Protein AF-M5BM13-F1 (afdb_monomer)

InterPro domains:
  IPR004648 Tetrapeptide transporter, OPT1/isp4 [PTHR22601] (7-209)
  IPR004813 Oligopeptide transporter, OPT superfamily [PF03169] (43-207)
  IPR004813 Oligopeptide transporter, OPT superfamily [TIGR00728] (42-207)

Organism: Thanatephorus cucumeris (strain AG1-IB / isolate 7/3/14) (NCBI:txid1108050)

Foldseek 3Di:
DPDPDPPVLAQPDVLLNLQAPSDDDPPDDQDAPLLVVLLPDDDPDLDDLVNQLLVLVVVLQVCLVPADQDFDQDPNDTDGNRPDGDDLNNSVSSSVSSNVPSVPQPLVVVVVCCCPPVVDDDDPVVSVVSSVVSVVVVVVVVVVCCVVAPPDSPHDDVVVSVVSSVSCCCVVCPPDDDPPDDRPSNVSVVVVVVVVCVCVCCVPVVVVVVVVVVVVVCVVCVVVVVVVVVVVCVVDVDDDDPVVVVVVVCVVVVVDDDD

Radius of gyration: 28.74 Å; Cα contacts (8 Å, |Δi|>4): 141; chains: 1; bounding box: 54×43×104 Å

Secondary structure (DSSP, 8-state):
---SSTTSSS-SSHHHHHHS-S---TTS----THHHHHHS---SS---HHHHHHHHHHHHHHHHHHS---EEEETTEEEES--SSPPHHHHHHHHHHHHHHHT--THHHHHHHHHHHH-----HHHHHHHHHHHHHHHHHHHHHHHHHHTSSTT---HHHHHHHHHHHHHHHHTT---TTS--HHHHHHHHHHHHHHHHHHHHHHHHHHHHHHHHHHHHHHHHHHHHHHHHHHHH-----THHHHHHHHHHHTT-----

Structure (mmCIF, N/CA/C/O backbone):
data_AF-M5BM13-F1
#
_entry.id   AF-M5BM13-F1
#
loop_
_atom_site.group_PDB
_atom_site.id
_atom_site.type_symbol
_atom_site.label_atom_id
_atom_site.label_alt_id
_atom_site.label_comp_id
_atom_site.label_asym_id
_atom_site.label_entity_id
_atom_site.label_seq_id
_atom_site.pdbx_PDB_ins_code
_atom_site.Cartn_x
_atom_site.Cartn_y
_atom_site.Cartn_z
_atom_site.occupancy
_atom_site.B_iso_or_equiv
_atom_site.auth_seq_id
_atom_site.auth_comp_id
_atom_site.auth_asym_id
_atom_site.auth_atom_id
_atom_site.pdbx_PDB_model_num
ATOM 1 N N . MET A 1 1 ? 18.192 10.264 -42.775 1.00 38.75 1 MET A N 1
ATOM 2 C CA . MET A 1 1 ? 18.575 10.801 -41.457 1.00 38.75 1 MET A CA 1
ATOM 3 C C . MET A 1 1 ? 17.278 10.889 -40.686 1.00 38.75 1 MET A C 1
ATOM 5 O O . MET A 1 1 ? 16.553 11.854 -40.843 1.00 38.75 1 MET A O 1
ATOM 9 N N . GLU A 1 2 ? 16.922 9.794 -40.030 1.00 39.22 2 GLU A N 1
ATOM 10 C CA . GLU A 1 2 ? 15.657 9.618 -39.316 1.00 39.22 2 GLU A CA 1
ATOM 11 C C . GLU A 1 2 ? 16.058 9.426 -37.858 1.00 39.22 2 GLU A C 1
ATOM 13 O O . GLU A 1 2 ? 16.542 8.365 -37.480 1.00 39.22 2 GLU A O 1
ATOM 18 N N . TYR A 1 3 ? 16.089 10.537 -37.124 1.00 47.78 3 TYR A N 1
ATOM 19 C CA . TYR A 1 3 ? 16.689 10.644 -35.790 1.00 47.78 3 TYR A CA 1
ATOM 20 C C . TYR A 1 3 ? 15.937 11.675 -34.929 1.00 47.78 3 TYR A C 1
ATOM 22 O O . TYR A 1 3 ? 16.559 12.352 -34.125 1.00 47.78 3 TYR A O 1
ATOM 30 N N . ASP A 1 4 ? 14.619 11.823 -35.113 1.00 45.69 4 ASP A N 1
ATOM 31 C CA . ASP A 1 4 ? 13.849 12.901 -34.459 1.00 45.69 4 ASP A CA 1
ATOM 32 C C . ASP A 1 4 ? 12.494 12.477 -33.851 1.00 45.69 4 ASP A C 1
ATOM 34 O O . ASP A 1 4 ? 11.706 13.343 -33.496 1.00 45.69 4 ASP A O 1
ATOM 38 N N . ILE A 1 5 ? 12.196 11.178 -33.679 1.00 50.25 5 ILE A N 1
ATOM 39 C CA . ILE A 1 5 ? 10.877 10.741 -33.148 1.00 50.25 5 ILE A CA 1
ATOM 40 C C . ILE A 1 5 ? 10.950 10.137 -31.727 1.00 50.25 5 ILE A C 1
ATOM 42 O O . ILE A 1 5 ? 9.955 10.141 -31.015 1.00 50.25 5 ILE A O 1
ATOM 46 N N . ASP A 1 6 ? 12.121 9.715 -31.233 1.00 50.31 6 ASP A N 1
ATOM 47 C CA . ASP A 1 6 ? 12.221 9.054 -29.912 1.00 50.31 6 ASP A CA 1
ATOM 48 C C . ASP A 1 6 ? 12.395 10.014 -28.711 1.00 50.31 6 ASP A C 1
ATOM 50 O O . ASP A 1 6 ? 12.420 9.564 -27.566 1.00 50.31 6 ASP A O 1
ATOM 54 N N . PHE A 1 7 ? 12.527 11.329 -28.931 1.00 50.59 7 PHE A N 1
ATOM 55 C CA . PHE A 1 7 ? 12.742 12.305 -27.845 1.00 50.59 7 PHE A CA 1
ATOM 56 C C . PHE A 1 7 ? 11.464 12.985 -27.331 1.00 50.59 7 PHE A C 1
ATOM 58 O O . PHE A 1 7 ? 11.508 13.582 -26.257 1.00 50.59 7 PHE A O 1
ATOM 65 N N . GLU A 1 8 ? 10.342 12.923 -28.059 1.00 53.06 8 GLU A N 1
ATOM 66 C CA . GLU A 1 8 ? 9.086 13.562 -27.623 1.00 53.06 8 GLU A CA 1
ATOM 67 C C . GLU A 1 8 ? 8.337 12.749 -26.554 1.00 53.06 8 GLU A C 1
ATOM 69 O O . GLU A 1 8 ? 7.661 13.335 -25.709 1.00 53.06 8 GLU A O 1
ATOM 74 N N . ASP A 1 9 ? 8.519 11.425 -26.533 1.00 60.47 9 ASP A N 1
ATOM 75 C CA . ASP A 1 9 ? 7.916 10.521 -25.540 1.00 60.47 9 ASP A CA 1
ATOM 76 C C . ASP A 1 9 ? 8.790 10.325 -24.283 1.00 60.47 9 ASP A C 1
ATOM 78 O O . ASP A 1 9 ? 8.416 9.609 -23.350 1.00 60.47 9 ASP A O 1
ATOM 82 N N . ASP A 1 10 ? 9.967 10.955 -24.240 1.00 67.81 10 ASP A N 1
ATOM 83 C CA . ASP A 1 10 ? 10.931 10.820 -23.153 1.00 67.81 10 ASP A CA 1
ATOM 84 C C . ASP A 1 10 ? 10.680 11.885 -22.067 1.00 67.81 10 ASP A C 1
ATOM 86 O O . ASP A 1 10 ? 10.410 13.056 -22.346 1.00 67.81 10 ASP A O 1
ATOM 90 N N . SER A 1 11 ? 10.763 11.501 -20.791 1.00 70.94 11 SER A N 1
ATOM 91 C CA . SER A 1 11 ? 10.513 12.451 -19.697 1.00 70.94 11 SER A CA 1
ATOM 92 C C . SER A 1 11 ? 11.555 13.585 -19.699 1.00 70.94 11 SER A C 1
ATOM 94 O O . SER A 1 11 ? 12.751 13.305 -19.785 1.00 70.94 11 SER A O 1
ATOM 96 N N . PRO A 1 12 ? 11.167 14.860 -19.485 1.00 77.06 12 PRO A N 1
ATOM 97 C CA . PRO A 1 12 ? 12.105 15.989 -19.471 1.00 77.06 12 PRO A CA 1
ATOM 98 C C . PRO A 1 12 ? 13.150 15.908 -18.344 1.00 77.06 12 PRO A C 1
ATOM 100 O O . PRO A 1 12 ? 14.185 16.570 -18.409 1.00 77.06 12 PRO A O 1
ATOM 103 N N . TYR A 1 13 ? 12.896 15.096 -17.311 1.00 79.38 13 TYR A N 1
ATOM 104 C CA . TYR A 1 13 ? 13.803 14.893 -16.180 1.00 79.38 13 TYR A CA 1
ATOM 105 C C . TYR A 1 13 ? 14.664 13.632 -16.344 1.00 79.38 13 TYR A C 1
ATOM 107 O O . TYR A 1 13 ? 14.105 12.533 -16.449 1.00 79.38 13 TYR A O 1
ATOM 115 N N . PRO A 1 14 ? 16.007 13.742 -16.288 1.00 79.81 14 PRO A N 1
ATOM 116 C CA . PRO A 1 14 ? 16.910 12.606 -16.467 1.00 79.81 14 PRO A CA 1
ATOM 117 C C . PRO A 1 14 ? 16.765 11.541 -15.372 1.00 79.81 14 PRO A C 1
ATOM 119 O O . PRO A 1 14 ? 16.939 10.355 -15.649 1.00 79.81 14 PRO A O 1
ATOM 122 N N . GLU A 1 15 ? 16.393 11.922 -14.149 1.00 79.62 15 GLU A N 1
ATOM 123 C CA . GLU A 1 15 ? 16.163 10.984 -13.046 1.00 79.62 15 GLU A CA 1
ATOM 124 C C . GLU A 1 15 ? 14.965 10.067 -13.323 1.00 79.62 15 GLU A C 1
ATOM 126 O O . GLU A 1 15 ? 14.977 8.895 -12.952 1.00 79.62 15 GLU A O 1
ATOM 131 N N . VAL A 1 16 ? 13.941 10.585 -14.008 1.00 78.88 16 VAL A N 1
ATOM 132 C CA . VAL A 1 16 ? 12.751 9.816 -14.394 1.00 78.88 16 VAL A CA 1
ATOM 133 C C . VAL A 1 16 ? 13.085 8.844 -15.522 1.00 78.88 16 VAL A C 1
ATOM 135 O O . VAL A 1 16 ? 12.721 7.674 -15.429 1.00 78.88 16 VAL A O 1
ATOM 138 N N . ARG A 1 17 ? 13.866 9.293 -16.512 1.00 79.25 17 ARG A N 1
ATOM 139 C CA . ARG A 1 17 ? 14.344 8.462 -17.633 1.00 79.25 17 ARG A CA 1
ATOM 140 C C . ARG A 1 17 ? 15.211 7.291 -17.173 1.00 79.25 17 ARG A C 1
ATOM 142 O O . ARG A 1 17 ? 15.147 6.201 -17.727 1.00 79.25 17 ARG A O 1
ATOM 149 N N . ALA A 1 18 ? 16.032 7.509 -16.146 1.00 75.00 18 ALA A N 1
ATOM 150 C CA . ALA A 1 18 ? 16.880 6.463 -15.579 1.00 75.00 18 ALA A CA 1
ATOM 151 C C . ALA A 1 18 ? 16.100 5.463 -14.707 1.00 75.00 18 ALA A C 1
ATOM 153 O O . ALA A 1 18 ? 16.523 4.319 -14.544 1.00 75.00 18 ALA A O 1
ATOM 154 N N . ALA A 1 19 ? 14.985 5.895 -14.113 1.00 74.50 19 ALA A N 1
ATOM 155 C CA . ALA A 1 19 ? 14.224 5.104 -13.153 1.00 74.50 19 ALA A CA 1
ATOM 156 C C . ALA A 1 19 ? 13.090 4.287 -13.782 1.00 74.50 19 ALA A C 1
ATOM 158 O O . ALA A 1 19 ? 12.700 3.274 -13.198 1.00 74.50 19 ALA A O 1
ATOM 159 N N . VAL A 1 20 ? 12.525 4.725 -14.914 1.00 73.25 20 VAL A N 1
ATOM 160 C CA . VAL A 1 20 ? 11.314 4.152 -15.522 1.00 73.25 20 VAL A CA 1
ATOM 161 C C . VAL A 1 20 ? 11.512 3.947 -17.022 1.00 73.25 20 VAL A C 1
ATOM 163 O O . VAL A 1 20 ? 12.053 4.811 -17.697 1.00 73.25 20 VAL A O 1
ATOM 166 N N . ALA A 1 21 ? 11.081 2.794 -17.544 1.00 71.06 21 ALA A N 1
ATOM 167 C CA . ALA A 1 21 ? 11.081 2.542 -18.982 1.00 71.06 21 ALA A CA 1
ATOM 168 C C . ALA A 1 21 ? 9.980 3.364 -19.677 1.00 71.06 21 ALA A C 1
ATOM 170 O O . ALA A 1 21 ? 8.864 3.444 -19.167 1.00 71.06 21 ALA A O 1
ATOM 171 N N . ASN A 1 22 ? 10.275 3.918 -20.855 1.00 67.06 22 ASN A N 1
ATOM 172 C CA . ASN A 1 22 ? 9.318 4.733 -21.621 1.00 67.06 22 ASN A CA 1
ATOM 173 C C . ASN A 1 22 ? 8.189 3.920 -22.270 1.00 67.06 22 ASN A C 1
ATOM 175 O O . ASN A 1 22 ? 7.187 4.483 -22.696 1.00 67.06 22 ASN A O 1
ATOM 179 N N . THR A 1 23 ? 8.335 2.598 -22.356 1.00 69.75 23 THR A N 1
ATOM 180 C CA . THR A 1 23 ? 7.361 1.710 -22.995 1.00 69.75 23 THR A CA 1
ATOM 181 C C . THR A 1 23 ? 6.556 0.936 -21.952 1.00 69.75 23 THR A C 1
ATOM 183 O O . THR A 1 23 ? 7.117 0.268 -21.084 1.00 69.75 23 THR A O 1
ATOM 186 N N . ASP A 1 24 ? 5.224 1.011 -22.050 1.00 74.81 24 ASP A N 1
ATOM 187 C CA . ASP A 1 24 ? 4.287 0.209 -21.253 1.00 74.81 24 ASP A CA 1
ATOM 188 C C . ASP A 1 24 ? 3.474 -0.730 -22.158 1.00 74.81 24 ASP A C 1
ATOM 190 O O . ASP A 1 24 ? 2.982 -0.321 -23.207 1.00 74.81 24 ASP A O 1
ATOM 194 N N . ASP A 1 25 ? 3.304 -1.989 -21.741 1.00 75.81 25 ASP A N 1
ATOM 195 C CA . ASP A 1 25 ? 2.440 -2.961 -22.426 1.00 75.81 25 ASP A CA 1
ATOM 196 C C . ASP A 1 25 ? 1.028 -2.938 -21.805 1.00 75.81 25 ASP A C 1
ATOM 198 O O . ASP A 1 25 ? 0.850 -3.337 -20.649 1.00 75.81 25 ASP A O 1
ATOM 202 N N . PRO A 1 26 ? -0.019 -2.499 -22.524 1.00 74.38 26 PRO A N 1
ATOM 203 C CA . PRO A 1 26 ? -1.372 -2.403 -21.977 1.00 74.38 26 PRO A CA 1
ATOM 204 C C . PRO A 1 26 ? -2.061 -3.763 -21.777 1.00 74.38 26 PRO A C 1
ATOM 206 O O . PRO A 1 26 ? -3.109 -3.814 -21.135 1.00 74.38 26 PRO A O 1
ATOM 209 N N . THR A 1 27 ? -1.510 -4.860 -22.306 1.00 74.81 27 THR A N 1
ATOM 210 C CA . THR A 1 27 ? -2.156 -6.184 -22.294 1.00 74.81 27 THR A CA 1
ATOM 211 C C . THR A 1 27 ? -1.874 -7.004 -21.034 1.00 74.81 27 THR A C 1
ATOM 213 O O . THR A 1 27 ? -2.576 -7.981 -20.762 1.00 74.81 27 THR A O 1
ATOM 216 N N . MET A 1 28 ? -0.881 -6.610 -20.229 1.00 75.44 28 MET A N 1
ATOM 217 C CA . MET A 1 28 ? -0.522 -7.354 -19.021 1.00 75.44 28 MET A CA 1
ATOM 218 C C . MET A 1 28 ? -1.601 -7.249 -17.920 1.00 75.44 28 MET A C 1
ATOM 220 O O . MET A 1 28 ? -2.057 -6.146 -17.600 1.00 75.44 28 MET A O 1
ATOM 224 N N . PRO A 1 29 ? -1.991 -8.377 -17.290 1.00 71.62 29 PRO A N 1
ATOM 225 C CA . PRO A 1 29 ? -3.044 -8.407 -16.280 1.00 71.62 29 PRO A CA 1
ATOM 226 C C . PRO A 1 29 ? -2.636 -7.656 -15.009 1.00 71.62 29 PRO A C 1
ATOM 228 O O . PRO A 1 29 ? -1.498 -7.753 -14.546 1.00 71.62 29 PRO A O 1
ATOM 231 N N . THR A 1 30 ? -3.589 -6.917 -14.439 1.00 61.81 30 THR A N 1
ATOM 232 C CA . THR A 1 30 ? -3.376 -6.045 -13.273 1.00 61.81 30 THR A CA 1
ATOM 233 C C . THR A 1 30 ? -4.248 -6.385 -12.072 1.00 61.81 30 THR A C 1
ATOM 235 O O . THR A 1 30 ? -3.876 -6.027 -10.963 1.00 61.81 30 THR A O 1
ATOM 238 N N . ASN A 1 31 ? -5.379 -7.075 -12.260 1.00 62.28 31 ASN A N 1
ATOM 239 C CA . ASN A 1 31 ? -6.351 -7.356 -11.201 1.00 62.28 31 ASN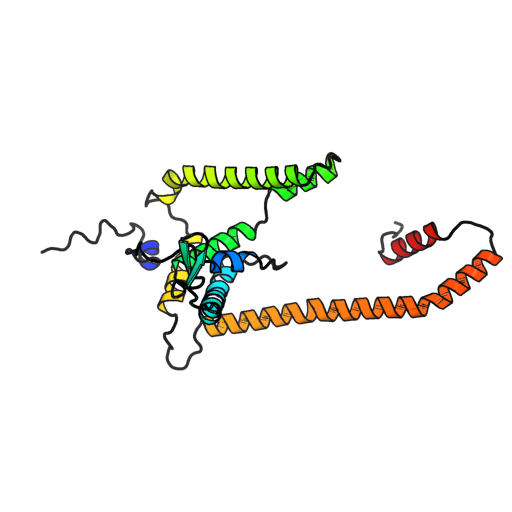 A CA 1
ATOM 240 C C . ASN A 1 31 ? -6.567 -8.866 -11.017 1.00 62.28 31 ASN A C 1
ATOM 242 O O . ASN A 1 31 ? -7.576 -9.427 -11.443 1.00 62.28 31 ASN A O 1
ATOM 246 N N . THR A 1 32 ? -5.587 -9.532 -10.411 1.00 64.00 32 THR A N 1
ATOM 247 C CA . THR A 1 32 ? -5.650 -10.961 -10.077 1.00 64.00 32 THR A CA 1
ATOM 248 C C . THR A 1 32 ? -6.041 -11.157 -8.610 1.00 64.00 32 THR A C 1
ATOM 250 O O . THR A 1 32 ? -5.695 -10.352 -7.747 1.00 64.00 32 THR A O 1
ATOM 253 N N . PHE A 1 33 ? -6.677 -12.289 -8.294 1.00 60.47 33 PHE A N 1
ATOM 254 C CA . PHE A 1 33 ? -7.031 -12.734 -6.932 1.00 60.47 33 PHE A CA 1
ATOM 255 C C . PHE A 1 33 ? -5.886 -12.632 -5.896 1.00 60.47 33 PHE A C 1
ATOM 257 O O . PHE A 1 33 ? -6.109 -12.534 -4.690 1.00 60.47 33 PHE A O 1
ATOM 264 N N . ARG A 1 34 ? -4.636 -12.602 -6.363 1.00 61.78 34 ARG A N 1
ATOM 265 C CA . ARG A 1 34 ? -3.440 -12.407 -5.537 1.00 61.78 34 ARG A CA 1
ATOM 266 C C . ARG A 1 34 ? -3.419 -11.078 -4.782 1.00 61.78 34 ARG A C 1
ATOM 268 O O . ARG A 1 34 ? -2.843 -11.013 -3.699 1.00 61.78 34 ARG A O 1
ATOM 275 N N . ILE A 1 35 ? -4.065 -10.047 -5.325 1.00 57.84 35 ILE A N 1
ATOM 276 C CA . ILE A 1 35 ? -4.191 -8.734 -4.682 1.00 57.84 35 ILE A CA 1
ATOM 277 C C . ILE A 1 35 ? -5.126 -8.807 -3.474 1.00 57.84 35 ILE A C 1
ATOM 279 O O . ILE A 1 35 ? -4.787 -8.266 -2.427 1.00 57.84 35 ILE A O 1
ATOM 283 N N . SER A 1 36 ? -6.242 -9.540 -3.566 1.00 58.88 36 SER A N 1
ATOM 284 C CA . SER A 1 36 ? -7.159 -9.712 -2.431 1.00 58.88 36 SER A CA 1
ATOM 285 C C . SER A 1 36 ? -6.521 -10.485 -1.276 1.00 58.88 36 SER A C 1
ATOM 287 O O . SER A 1 36 ? -6.619 -10.049 -0.136 1.00 58.88 36 SER A O 1
ATOM 289 N N . SER A 1 37 ? -5.783 -11.568 -1.554 1.00 56.69 37 SER A N 1
ATOM 290 C CA . SER A 1 37 ? -5.139 -12.366 -0.497 1.00 56.69 37 SER A CA 1
ATOM 291 C C . SER A 1 37 ? -4.002 -11.639 0.231 1.00 56.69 37 SER A C 1
ATOM 293 O O . SER A 1 37 ? -3.670 -11.995 1.357 1.00 56.69 37 SER A O 1
ATOM 295 N N . ALA A 1 38 ? -3.379 -10.638 -0.401 1.00 55.44 38 ALA A N 1
ATOM 296 C CA . ALA A 1 38 ? -2.316 -9.852 0.224 1.00 55.44 38 ALA A CA 1
ATOM 297 C C . ALA A 1 38 ? -2.855 -8.840 1.254 1.00 55.44 38 ALA A C 1
ATOM 299 O O . ALA A 1 38 ? -2.117 -8.442 2.152 1.00 55.44 38 ALA A O 1
ATOM 300 N N . CYS A 1 39 ? -4.129 -8.444 1.148 1.00 53.03 39 CYS A N 1
ATOM 301 C CA . CYS A 1 39 ? -4.758 -7.474 2.047 1.00 53.03 39 CYS A CA 1
ATOM 302 C C . CYS A 1 39 ? -5.236 -8.071 3.384 1.00 53.03 39 CYS A C 1
ATOM 304 O O . CYS A 1 39 ? -5.431 -7.314 4.330 1.00 53.03 39 CYS A O 1
ATOM 306 N N . ASP A 1 40 ? -5.396 -9.396 3.490 1.00 49.00 40 ASP A N 1
ATOM 307 C CA . ASP A 1 40 ? -5.955 -10.048 4.690 1.00 49.00 40 ASP A CA 1
ATOM 308 C C . ASP A 1 40 ? -4.931 -10.292 5.814 1.00 49.00 40 ASP A C 1
ATOM 310 O O . ASP A 1 40 ? -5.292 -10.673 6.932 1.00 49.00 40 ASP A O 1
ATOM 314 N N . ALA A 1 41 ? -3.640 -10.061 5.563 1.00 50.31 41 ALA A N 1
ATOM 315 C CA . ALA A 1 41 ? -2.640 -10.089 6.618 1.00 50.31 41 ALA A CA 1
ATOM 316 C C . ALA A 1 41 ? -2.696 -8.757 7.377 1.00 50.31 41 ALA A C 1
ATOM 318 O O . ALA A 1 41 ? -2.251 -7.736 6.865 1.00 50.31 41 ALA A O 1
ATOM 319 N N . ASN A 1 42 ? -3.230 -8.773 8.599 1.00 48.25 42 ASN A N 1
ATOM 320 C CA . ASN A 1 42 ? -3.184 -7.660 9.551 1.00 48.25 42 ASN A CA 1
ATOM 321 C C . ASN A 1 42 ? -1.951 -7.826 10.469 1.00 48.25 42 ASN A C 1
ATOM 323 O O . ASN A 1 42 ? -2.085 -8.356 11.577 1.00 48.25 42 ASN A O 1
ATOM 327 N N . PRO A 1 43 ? -0.722 -7.449 10.061 1.00 49.31 43 PRO A N 1
ATOM 328 C CA . PRO A 1 43 ? 0.377 -7.384 11.006 1.00 49.31 43 PRO A CA 1
ATOM 329 C C . PRO A 1 43 ? 0.143 -6.189 11.935 1.00 49.31 43 PRO A C 1
ATOM 331 O O . PRO A 1 43 ? -0.076 -5.068 11.489 1.00 49.31 43 PRO A O 1
ATOM 334 N N . SER A 1 44 ? 0.272 -6.396 13.245 1.00 44.69 44 SER A N 1
ATOM 335 C CA . SER A 1 44 ? 0.287 -5.319 14.250 1.00 44.69 44 SER A CA 1
ATOM 336 C C . SER A 1 44 ? 1.490 -4.368 14.113 1.00 44.69 44 SER A C 1
ATOM 338 O O . SER A 1 44 ? 1.681 -3.478 14.938 1.00 44.69 44 SER A O 1
ATOM 340 N N . VAL A 1 45 ? 2.335 -4.586 13.104 1.00 56.16 45 VAL A N 1
ATOM 341 C CA . VAL A 1 45 ? 3.533 -3.814 12.800 1.00 56.16 45 VAL A CA 1
ATOM 342 C C . VAL A 1 45 ? 3.233 -2.944 11.589 1.00 56.16 45 VAL A C 1
ATOM 344 O O . VAL A 1 45 ? 2.839 -3.443 10.539 1.00 56.16 45 VAL A O 1
ATOM 347 N N . GLN A 1 46 ? 3.451 -1.640 11.733 1.00 56.47 46 GLN A N 1
ATOM 348 C CA . GLN A 1 46 ? 3.391 -0.683 10.633 1.00 56.47 46 GLN A CA 1
ATOM 349 C C . GLN A 1 46 ? 4.509 -1.003 9.631 1.00 56.47 46 GLN A C 1
ATOM 351 O O . GLN A 1 46 ? 5.677 -0.689 9.860 1.00 56.47 46 GLN A O 1
ATOM 356 N N . ILE A 1 47 ? 4.161 -1.678 8.535 1.00 63.19 47 ILE A N 1
ATOM 357 C CA . ILE A 1 47 ? 5.099 -1.990 7.456 1.00 63.19 47 ILE A CA 1
ATOM 358 C C . ILE A 1 47 ? 5.155 -0.782 6.518 1.00 63.19 47 ILE A C 1
ATOM 360 O O . ILE A 1 47 ? 4.140 -0.357 5.969 1.00 63.19 47 ILE A O 1
ATOM 364 N N . THR A 1 48 ? 6.345 -0.215 6.321 1.00 69.88 48 THR A N 1
ATOM 365 C CA . THR A 1 48 ? 6.540 0.863 5.342 1.00 69.88 48 THR A CA 1
ATOM 366 C C . THR A 1 48 ? 6.361 0.332 3.917 1.00 69.88 48 THR A C 1
ATOM 368 O O . THR A 1 48 ? 6.641 -0.835 3.639 1.00 69.88 48 THR A O 1
ATOM 371 N N . ALA A 1 49 ? 5.936 1.193 2.984 1.00 71.06 49 ALA A N 1
ATOM 372 C CA . ALA A 1 49 ? 5.681 0.802 1.590 1.00 71.06 49 ALA A CA 1
ATOM 373 C C . ALA A 1 49 ? 6.875 0.080 0.931 1.00 71.06 49 ALA A C 1
ATOM 375 O O . ALA A 1 49 ? 6.677 -0.874 0.187 1.00 71.06 49 ALA A O 1
ATOM 376 N N . LEU A 1 50 ? 8.109 0.472 1.272 1.00 76.25 50 LEU A N 1
ATOM 377 C CA . LEU A 1 50 ? 9.335 -0.164 0.775 1.00 76.25 50 LEU A CA 1
ATOM 378 C C . LEU A 1 50 ? 9.509 -1.602 1.278 1.00 76.25 50 LEU A C 1
ATOM 380 O O . LEU A 1 50 ? 9.912 -2.482 0.521 1.00 76.25 50 LEU A O 1
ATOM 384 N N . VAL A 1 51 ? 9.198 -1.866 2.548 1.00 75.12 51 VAL A N 1
ATOM 385 C CA . VAL A 1 51 ? 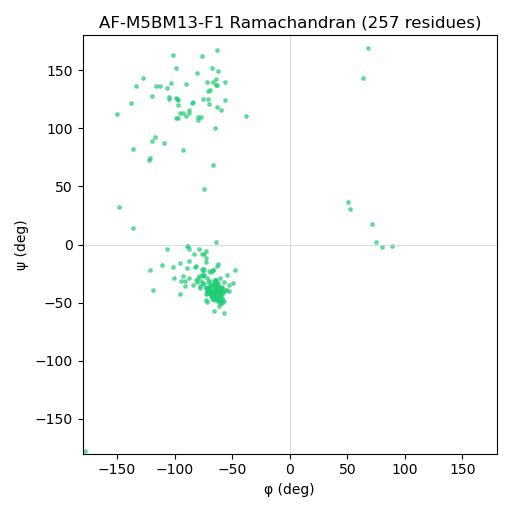9.269 -3.227 3.096 1.00 75.12 51 VAL A CA 1
ATOM 386 C C . VAL A 1 51 ? 8.158 -4.084 2.490 1.00 75.12 51 VAL A C 1
ATOM 388 O O . VAL A 1 51 ? 8.421 -5.216 2.091 1.00 75.12 51 VAL A O 1
ATOM 391 N N . ALA A 1 52 ? 6.951 -3.531 2.330 1.00 77.19 52 ALA A N 1
ATOM 392 C CA . ALA A 1 52 ? 5.855 -4.212 1.642 1.00 77.19 52 ALA A CA 1
ATOM 393 C C . ALA A 1 52 ? 6.228 -4.558 0.189 1.00 77.19 52 ALA A C 1
ATOM 395 O O . ALA A 1 52 ? 6.020 -5.690 -0.237 1.00 77.19 52 ALA A O 1
ATOM 396 N N . GLN A 1 53 ? 6.868 -3.634 -0.534 1.00 82.88 53 GLN A N 1
ATOM 397 C CA . GLN A 1 53 ? 7.391 -3.851 -1.884 1.00 82.88 53 GLN A CA 1
ATOM 398 C C . GLN A 1 53 ? 8.442 -4.969 -1.936 1.00 82.88 53 GLN A C 1
ATOM 400 O O . GLN A 1 53 ? 8.425 -5.818 -2.821 1.00 82.88 53 GLN A O 1
ATOM 405 N N . LEU A 1 54 ? 9.371 -5.020 -0.987 1.00 78.50 54 LEU A N 1
ATOM 406 C CA . LEU A 1 54 ? 10.397 -6.063 -0.999 1.00 78.50 54 LEU A CA 1
ATOM 407 C C . LEU A 1 54 ? 9.836 -7.451 -0.647 1.00 78.50 54 LEU A C 1
ATOM 409 O O . LEU A 1 54 ? 10.317 -8.451 -1.177 1.00 78.50 54 LEU A O 1
ATOM 413 N N . VAL A 1 55 ? 8.812 -7.527 0.210 1.00 76.38 55 VAL A N 1
ATOM 414 C CA . VAL A 1 55 ? 8.150 -8.788 0.600 1.00 76.38 55 VAL A CA 1
ATOM 415 C C . VAL A 1 55 ? 7.137 -9.259 -0.449 1.00 76.38 55 VAL A C 1
ATOM 417 O O . VAL A 1 55 ? 6.967 -10.465 -0.649 1.00 76.38 55 VAL A O 1
ATOM 420 N N . ALA A 1 56 ? 6.482 -8.339 -1.159 1.00 78.69 56 ALA A N 1
ATOM 421 C CA . ALA A 1 56 ? 5.450 -8.668 -2.137 1.00 78.69 56 ALA A CA 1
ATOM 422 C C . ALA A 1 56 ? 5.994 -9.462 -3.336 1.00 78.69 56 ALA A C 1
ATOM 424 O O . ALA A 1 56 ? 5.282 -10.318 -3.857 1.00 78.69 56 ALA A O 1
ATOM 425 N N . LEU A 1 57 ? 7.254 -9.265 -3.741 1.00 76.00 57 LEU A N 1
ATOM 426 C CA . LEU A 1 57 ? 7.868 -10.042 -4.824 1.00 76.00 57 LEU A CA 1
ATOM 427 C C . LEU A 1 57 ? 8.042 -11.543 -4.494 1.00 76.00 57 LEU A C 1
ATOM 429 O O . LEU A 1 57 ? 7.511 -12.370 -5.242 1.00 76.00 57 LEU A O 1
ATOM 433 N N . PRO A 1 58 ? 8.744 -11.949 -3.412 1.00 74.38 58 PRO A N 1
ATOM 434 C CA . PRO A 1 58 ? 8.869 -13.361 -3.056 1.00 74.38 58 PRO A CA 1
ATOM 435 C C . PRO A 1 58 ? 7.515 -13.980 -2.688 1.00 74.38 58 PRO A C 1
ATOM 437 O O . PRO A 1 58 ? 7.248 -15.114 -3.087 1.00 74.38 58 PRO A O 1
ATOM 440 N N . ALA A 1 59 ? 6.633 -13.241 -2.004 1.00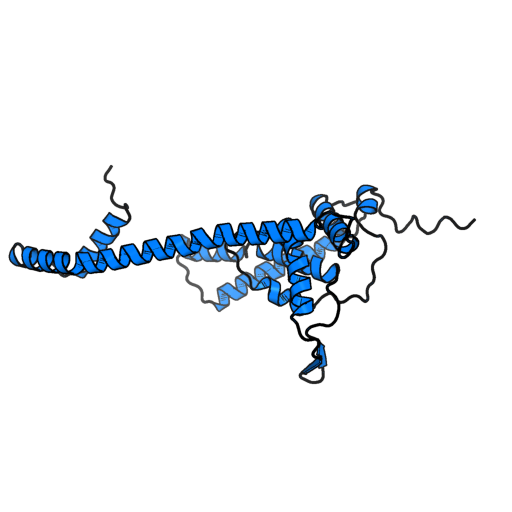 74.06 59 ALA A N 1
ATOM 441 C CA . ALA A 1 59 ? 5.289 -13.710 -1.675 1.00 74.06 59 ALA A CA 1
ATOM 442 C C . ALA A 1 59 ? 4.419 -13.910 -2.930 1.00 74.06 59 ALA A C 1
ATOM 444 O O . ALA A 1 59 ? 3.805 -14.962 -3.088 1.00 74.06 59 ALA A O 1
ATOM 445 N N . GLY A 1 60 ? 4.415 -12.957 -3.866 1.00 73.00 60 GLY A N 1
ATOM 446 C CA . GLY A 1 60 ? 3.660 -13.028 -5.120 1.00 73.00 60 GLY A CA 1
ATOM 447 C C . GLY A 1 60 ? 4.128 -14.156 -6.043 1.00 73.00 60 GLY A C 1
ATOM 448 O O . GLY A 1 60 ? 3.309 -14.781 -6.720 1.00 73.00 60 GLY A O 1
ATOM 449 N N . LYS A 1 61 ? 5.428 -14.475 -6.019 1.00 74.94 61 LYS A N 1
ATOM 450 C CA . LYS A 1 61 ? 6.032 -15.609 -6.738 1.00 74.94 61 LYS A CA 1
ATOM 451 C C . LYS A 1 61 ? 5.802 -16.952 -6.046 1.00 74.94 61 LYS A C 1
ATOM 453 O O . LYS A 1 61 ? 5.603 -17.955 -6.727 1.00 74.94 61 LYS A O 1
ATOM 458 N N . LEU A 1 62 ? 5.794 -16.996 -4.714 1.00 72.44 62 LEU A N 1
ATOM 459 C CA . LEU A 1 62 ? 5.327 -18.171 -3.972 1.00 72.44 62 LEU A CA 1
ATOM 460 C C . LEU A 1 62 ? 3.868 -18.459 -4.313 1.00 72.44 62 LEU A C 1
ATOM 462 O O . LEU A 1 62 ? 3.536 -19.582 -4.671 1.00 72.44 62 LEU A O 1
ATOM 466 N N . LEU A 1 63 ? 3.037 -17.421 -4.303 1.00 69.81 63 LEU A N 1
ATOM 467 C CA . LEU A 1 63 ? 1.626 -17.500 -4.645 1.00 69.81 63 LEU A CA 1
ATOM 468 C C . LEU A 1 63 ? 1.407 -17.901 -6.117 1.00 69.81 63 LEU A C 1
ATOM 470 O O . LEU A 1 63 ? 0.479 -18.643 -6.418 1.00 69.81 63 LEU A O 1
ATOM 474 N N . GLU A 1 64 ? 2.302 -17.505 -7.031 1.00 73.31 64 GLU A N 1
ATOM 475 C CA . GLU A 1 64 ? 2.336 -18.005 -8.418 1.00 73.31 64 GLU A CA 1
ATOM 476 C C . GLU A 1 64 ? 2.522 -19.519 -8.502 1.00 73.31 64 GLU A C 1
ATOM 478 O O . GLU A 1 64 ? 1.900 -20.170 -9.341 1.00 73.31 64 GLU A O 1
ATOM 483 N N . LYS A 1 65 ? 3.398 -20.062 -7.654 1.00 71.56 65 LYS A N 1
ATOM 484 C CA . LYS A 1 65 ? 3.754 -21.483 -7.640 1.00 71.56 65 LYS A CA 1
ATOM 485 C C . LYS A 1 65 ? 2.736 -22.333 -6.885 1.00 71.56 65 LYS A C 1
ATOM 487 O O . LYS A 1 65 ? 2.573 -23.500 -7.224 1.00 71.56 65 LYS A O 1
ATOM 492 N N . THR A 1 66 ? 2.077 -21.776 -5.871 1.00 72.25 66 THR A N 1
ATOM 493 C CA . THR A 1 66 ? 1.097 -22.500 -5.051 1.00 72.25 66 THR A CA 1
ATOM 494 C C . THR A 1 66 ? -0.317 -22.452 -5.625 1.00 72.25 66 THR A C 1
ATOM 496 O O . THR A 1 66 ? -1.072 -23.400 -5.415 1.00 72.25 66 THR A O 1
ATOM 499 N N . LEU A 1 67 ? -0.695 -21.397 -6.362 1.00 69.06 67 LEU A N 1
ATOM 500 C CA . LEU A 1 67 ? -2.031 -21.300 -6.955 1.00 69.06 67 LEU A CA 1
ATOM 501 C C . LEU A 1 67 ? -2.182 -22.211 -8.184 1.00 69.06 67 LEU A C 1
ATOM 503 O O . LEU A 1 67 ? -1.438 -22.051 -9.162 1.00 69.06 67 LEU A O 1
ATOM 507 N N . PRO A 1 68 ? -3.194 -23.100 -8.204 1.00 65.19 68 PRO A N 1
ATOM 508 C CA . PRO A 1 68 ? -3.480 -23.918 -9.372 1.00 65.19 68 PRO A CA 1
ATOM 509 C C . PRO A 1 68 ? -3.910 -23.039 -10.553 1.00 65.19 68 PRO A C 1
ATOM 511 O O . PRO A 1 68 ? -4.729 -22.130 -10.409 1.00 65.19 68 PRO A O 1
ATOM 514 N N . ARG A 1 69 ? -3.402 -23.350 -11.753 1.00 64.06 69 ARG A N 1
ATOM 515 C CA . ARG A 1 69 ? -3.852 -22.771 -13.037 1.00 64.06 69 ARG A CA 1
ATOM 516 C C . ARG A 1 69 ? -5.200 -23.359 -13.468 1.00 64.06 69 ARG A C 1
ATOM 518 O O . ARG A 1 69 ? -5.356 -23.845 -14.583 1.00 64.06 69 ARG A O 1
ATOM 525 N N . ALA A 1 70 ? -6.152 -23.396 -12.543 1.00 60.69 70 ALA A N 1
ATOM 526 C CA . ALA A 1 70 ? -7.485 -23.901 -12.805 1.00 60.69 70 ALA A CA 1
ATOM 527 C C . ALA A 1 70 ? -8.333 -22.784 -13.422 1.00 60.69 70 ALA A C 1
ATOM 529 O O . ALA A 1 70 ? -8.504 -21.719 -12.826 1.00 60.69 70 ALA A O 1
ATOM 530 N N . HIS A 1 71 ? -8.870 -23.045 -14.613 1.00 64.69 71 HIS A N 1
ATOM 531 C CA . HIS A 1 71 ? -9.917 -22.228 -15.211 1.00 64.69 71 HIS A CA 1
ATOM 532 C C . HIS A 1 71 ? -11.245 -22.625 -14.570 1.00 64.69 71 HIS A C 1
ATOM 534 O O . HIS A 1 71 ? -11.738 -23.730 -14.789 1.00 64.69 71 HIS A O 1
ATOM 540 N N . ILE A 1 72 ? -11.801 -21.739 -13.747 1.00 68.06 72 ILE A N 1
ATOM 541 C CA . ILE A 1 72 ? -13.099 -21.939 -13.113 1.00 68.06 72 ILE A CA 1
ATOM 542 C C . ILE A 1 72 ? -14.137 -21.189 -13.939 1.00 68.06 72 ILE A C 1
ATOM 544 O O . ILE A 1 72 ? -14.009 -19.996 -14.219 1.00 68.06 72 ILE A O 1
ATOM 548 N N . THR A 1 73 ? -15.173 -21.903 -14.360 1.00 66.56 73 THR A N 1
ATOM 549 C CA . THR A 1 73 ? -16.330 -21.314 -15.027 1.00 66.56 73 THR A CA 1
ATOM 550 C C . THR A 1 73 ? -17.425 -21.090 -14.000 1.00 66.56 73 THR A C 1
ATOM 552 O O . THR A 1 73 ? -18.044 -22.051 -13.544 1.00 66.56 73 THR A O 1
ATOM 555 N N . THR A 1 74 ? -17.689 -19.834 -13.648 1.00 64.62 74 THR A N 1
ATOM 556 C CA . THR A 1 74 ? -18.802 -19.480 -12.754 1.00 64.62 74 THR A CA 1
ATOM 557 C C . THR A 1 74 ? -19.746 -18.554 -13.509 1.00 64.62 74 THR A C 1
ATOM 559 O O . THR A 1 74 ? -19.300 -17.565 -14.084 1.00 64.62 74 THR A O 1
ATOM 562 N N . PHE A 1 75 ? -21.044 -18.879 -13.541 1.00 65.00 75 PHE A N 1
ATOM 563 C CA . PHE A 1 75 ? -22.082 -18.069 -14.204 1.00 65.00 75 PHE A CA 1
ATOM 564 C C . PHE A 1 75 ? -21.765 -17.677 -15.667 1.00 65.00 75 PHE A C 1
ATOM 566 O O . PHE A 1 75 ? -22.078 -16.575 -16.104 1.00 65.00 75 PHE A O 1
ATOM 573 N N . GLY A 1 76 ? -21.132 -18.569 -16.439 1.00 71.38 76 GLY A N 1
ATOM 574 C CA . GLY A 1 76 ? -20.800 -18.325 -17.852 1.00 71.38 76 GLY A CA 1
ATOM 575 C C . GLY A 1 76 ? -19.551 -17.468 -18.095 1.00 71.38 76 GLY A C 1
ATOM 576 O O . GLY A 1 76 ? -19.156 -17.302 -19.245 1.00 71.38 76 GLY A O 1
ATOM 577 N N . TYR A 1 77 ? -18.889 -16.978 -17.042 1.00 66.94 77 TYR A N 1
ATOM 578 C CA . TYR A 1 77 ? -17.595 -16.305 -17.136 1.00 66.94 77 TYR A CA 1
ATOM 579 C C . TYR A 1 77 ? -16.469 -17.290 -16.795 1.00 66.94 77 TYR A C 1
ATOM 581 O O . TYR A 1 77 ? -16.491 -17.938 -15.745 1.00 66.94 77 TYR A O 1
ATOM 589 N N . THR A 1 78 ? -15.489 -17.429 -17.688 1.00 66.62 78 THR A N 1
ATOM 590 C CA . THR A 1 78 ? -14.266 -18.213 -17.464 1.00 66.62 78 THR A CA 1
ATOM 591 C C . THR A 1 78 ? -13.224 -17.321 -16.797 1.00 66.62 78 THR A C 1
ATOM 593 O O . THR A 1 78 ? -12.725 -16.387 -17.423 1.00 66.62 78 THR A O 1
ATOM 596 N N . TRP A 1 79 ? -12.860 -17.609 -15.552 1.00 66.56 79 TRP A N 1
ATOM 597 C CA . TRP A 1 79 ? -11.810 -16.884 -14.839 1.00 66.56 79 TRP A CA 1
ATOM 598 C C . TRP A 1 79 ? -10.778 -17.863 -14.285 1.00 66.56 79 TRP A C 1
ATOM 600 O O . TRP A 1 79 ? -11.093 -18.988 -13.906 1.00 66.56 79 TRP A O 1
ATOM 610 N N . SER A 1 80 ? -9.510 -17.458 -14.304 1.00 67.88 80 SER A N 1
ATOM 611 C CA . SER A 1 80 ? -8.406 -18.250 -13.759 1.00 67.88 80 SER A CA 1
ATOM 612 C C . SER A 1 80 ? -7.937 -17.622 -12.454 1.00 67.88 80 SER A C 1
ATOM 614 O O . SER A 1 80 ? -7.729 -16.410 -12.398 1.00 67.88 80 SER A O 1
ATOM 616 N N . LEU A 1 81 ? -7.715 -18.441 -11.421 1.00 63.78 81 LEU A N 1
ATOM 617 C CA . LEU A 1 81 ? -7.048 -17.983 -10.193 1.00 63.78 81 LEU A CA 1
ATOM 618 C C . LEU A 1 81 ? -5.580 -17.602 -10.435 1.00 63.78 81 LEU A C 1
ATOM 620 O O . LEU A 1 81 ? -4.987 -16.851 -9.660 1.00 63.78 81 LEU A O 1
ATOM 624 N N . ASN A 1 82 ? -4.992 -18.122 -11.512 1.00 71.31 82 ASN A N 1
ATOM 625 C CA . ASN A 1 82 ? -3.615 -17.885 -11.900 1.00 71.31 82 ASN A CA 1
ATOM 626 C C . ASN A 1 82 ? -3.555 -17.613 -13.417 1.00 71.31 82 ASN A C 1
ATOM 628 O O . ASN A 1 82 ? -3.328 -18.543 -14.196 1.00 71.31 82 ASN A O 1
ATOM 632 N N . PRO A 1 83 ? -3.830 -16.368 -13.854 1.00 62.91 83 PRO A N 1
ATOM 633 C CA . PRO A 1 83 ? -3.885 -16.014 -15.270 1.00 62.91 83 PRO A CA 1
ATOM 634 C C . PRO A 1 83 ? -2.498 -15.934 -15.921 1.00 62.91 83 PRO A C 1
ATOM 636 O O . PRO A 1 83 ? -2.399 -16.054 -17.138 1.00 62.91 83 PRO A O 1
ATOM 639 N N . GLY A 1 84 ? -1.425 -15.759 -15.142 1.00 69.19 84 GLY A N 1
ATOM 640 C CA . GLY A 1 84 ? -0.087 -15.581 -15.690 1.00 69.19 84 GLY A CA 1
ATOM 641 C C . GLY A 1 84 ? 1.024 -15.438 -14.644 1.00 69.19 84 GLY A C 1
ATOM 642 O O . GLY A 1 84 ? 0.778 -15.545 -13.434 1.00 69.19 84 GLY A O 1
ATOM 643 N N . PRO A 1 85 ? 2.269 -15.231 -15.112 1.00 73.81 85 PRO A N 1
ATOM 644 C CA . 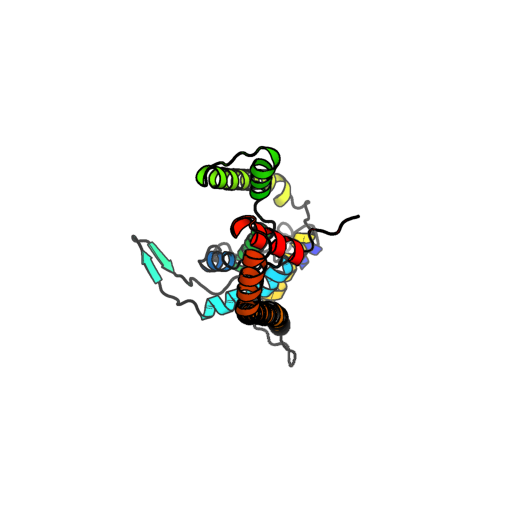PRO A 1 85 ? 3.397 -14.952 -14.237 1.00 73.81 85 PRO A CA 1
ATOM 645 C C . PRO A 1 85 ? 3.180 -13.644 -13.471 1.00 73.81 85 PRO A C 1
ATOM 647 O O . PRO A 1 85 ? 2.538 -12.724 -13.967 1.00 73.81 85 PRO A O 1
ATOM 650 N N . PHE A 1 86 ? 3.724 -13.568 -12.255 1.00 76.94 86 PHE A N 1
ATOM 651 C CA . PHE A 1 86 ? 3.631 -12.365 -11.433 1.00 76.94 86 PHE A CA 1
ATOM 652 C C . PHE A 1 86 ? 4.341 -11.190 -12.111 1.00 76.94 86 PHE A C 1
ATOM 654 O O . PHE A 1 86 ? 5.558 -11.258 -12.325 1.00 76.94 86 PHE A O 1
ATOM 661 N N . ASN A 1 87 ? 3.575 -10.141 -12.416 1.00 81.44 87 ASN A N 1
ATOM 662 C CA . ASN A 1 87 ? 4.009 -8.992 -13.212 1.00 81.44 87 ASN A CA 1
ATOM 663 C C . ASN A 1 87 ? 4.345 -7.764 -12.352 1.00 81.44 87 ASN A C 1
ATOM 665 O O . ASN A 1 87 ? 3.916 -7.640 -11.203 1.00 81.44 87 ASN A O 1
ATOM 669 N N . ILE A 1 88 ? 5.071 -6.802 -12.936 1.00 82.50 88 ILE A N 1
ATOM 670 C CA . ILE A 1 88 ? 5.382 -5.518 -12.287 1.00 82.50 88 ILE A CA 1
ATOM 671 C C . ILE A 1 88 ? 4.121 -4.740 -11.901 1.00 82.50 88 ILE A C 1
ATOM 673 O O . ILE A 1 88 ? 4.067 -4.195 -10.806 1.00 82.50 88 ILE A O 1
ATOM 677 N N . LYS 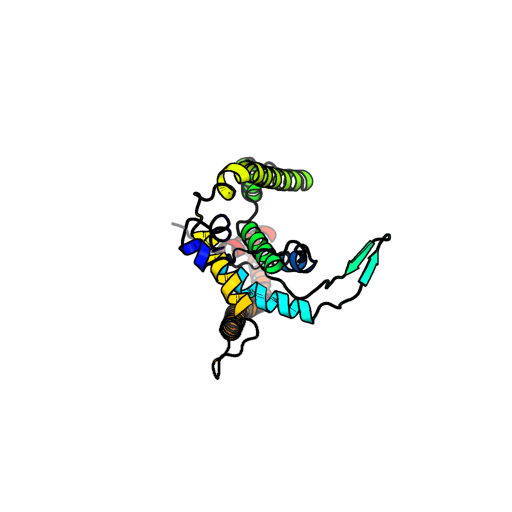A 1 89 ? 3.067 -4.778 -12.727 1.00 83.44 89 LYS A N 1
ATOM 678 C CA . LYS A 1 89 ? 1.804 -4.075 -12.459 1.00 83.44 89 LYS A CA 1
ATOM 679 C C . LYS A 1 89 ? 1.049 -4.636 -11.255 1.00 83.44 89 LYS A C 1
ATOM 681 O O . LYS A 1 89 ? 0.590 -3.868 -10.413 1.00 83.44 89 LYS A O 1
ATOM 686 N N . GLU A 1 90 ? 0.956 -5.962 -11.145 1.00 81.75 90 GLU A N 1
ATOM 687 C CA . GLU A 1 90 ? 0.358 -6.616 -9.972 1.00 81.75 90 GLU A CA 1
ATOM 688 C C . GLU A 1 90 ? 1.159 -6.288 -8.711 1.00 81.75 90 GLU A C 1
ATOM 690 O O . GLU A 1 90 ? 0.586 -5.964 -7.673 1.00 81.75 90 GLU A O 1
ATOM 695 N N . HIS A 1 91 ? 2.490 -6.308 -8.820 1.00 85.31 91 HIS A N 1
ATOM 696 C CA . HIS A 1 91 ? 3.381 -5.947 -7.727 1.00 85.31 91 HIS A CA 1
ATOM 697 C C . HIS A 1 91 ? 3.168 -4.497 -7.269 1.00 85.31 91 HIS A C 1
ATOM 699 O O . HIS A 1 91 ? 2.983 -4.246 -6.079 1.00 85.31 91 HIS A O 1
ATOM 705 N N . THR A 1 92 ? 3.127 -3.545 -8.201 1.00 85.81 92 THR A N 1
ATOM 706 C CA . THR A 1 92 ? 2.866 -2.137 -7.891 1.00 85.81 92 THR A CA 1
ATOM 707 C C . THR A 1 92 ? 1.499 -1.950 -7.240 1.00 85.81 92 THR A C 1
ATOM 709 O O . THR A 1 92 ? 1.400 -1.231 -6.247 1.00 85.81 92 THR A O 1
ATOM 712 N N . LEU A 1 93 ? 0.459 -2.626 -7.735 1.00 82.94 93 LEU A N 1
ATOM 713 C CA . LEU A 1 93 ? -0.882 -2.515 -7.166 1.00 82.94 93 LEU A CA 1
ATOM 714 C C . LEU A 1 93 ? -0.950 -3.058 -5.731 1.00 82.94 93 LEU A C 1
ATOM 716 O O . LEU A 1 93 ? -1.532 -2.400 -4.871 1.00 82.94 93 LEU A O 1
ATOM 720 N N . ILE A 1 94 ? -0.311 -4.199 -5.447 1.00 81.56 94 ILE A N 1
ATOM 721 C CA . ILE A 1 94 ? -0.224 -4.758 -4.087 1.00 81.56 94 ILE A CA 1
ATOM 722 C C . ILE A 1 94 ? 0.456 -3.766 -3.139 1.00 81.56 94 ILE A C 1
ATOM 724 O O . ILE A 1 94 ? -0.058 -3.510 -2.053 1.00 81.56 94 ILE A O 1
ATOM 728 N N . THR A 1 95 ? 1.574 -3.167 -3.549 1.00 82.88 95 THR A N 1
ATOM 729 C CA . THR A 1 95 ? 2.297 -2.191 -2.720 1.00 82.88 95 THR A CA 1
ATOM 730 C C . THR A 1 95 ? 1.468 -0.936 -2.451 1.00 82.88 95 THR A C 1
ATOM 732 O O . THR A 1 95 ? 1.452 -0.448 -1.321 1.00 82.88 95 THR A O 1
ATOM 735 N N . VAL A 1 96 ? 0.753 -0.418 -3.457 1.00 84.50 96 VAL A N 1
ATOM 736 C CA . VAL A 1 96 ? -0.140 0.740 -3.280 1.00 84.50 96 VAL A CA 1
ATOM 737 C C . VAL A 1 96 ? -1.277 0.397 -2.318 1.00 84.50 96 VAL A C 1
ATOM 739 O O . VAL A 1 96 ? -1.543 1.165 -1.397 1.00 84.50 96 VAL A O 1
ATOM 742 N N . MET A 1 97 ? -1.904 -0.773 -2.468 1.00 79.69 97 MET A N 1
ATOM 743 C CA . MET A 1 97 ? -2.964 -1.222 -1.559 1.00 79.69 97 MET A CA 1
ATOM 744 C C . MET A 1 97 ? -2.452 -1.408 -0.127 1.00 79.69 97 MET A C 1
ATOM 746 O O . MET A 1 97 ? -3.086 -0.938 0.816 1.00 79.69 97 MET A O 1
ATOM 750 N N . ALA A 1 98 ? -1.275 -2.012 0.048 1.00 78.88 98 ALA A N 1
ATOM 751 C CA . ALA A 1 98 ? -0.642 -2.157 1.356 1.00 78.88 98 ALA A CA 1
ATOM 752 C C . ALA A 1 98 ? -0.360 -0.793 2.008 1.00 78.88 98 ALA A C 1
ATOM 754 O O . ALA A 1 98 ? -0.585 -0.618 3.204 1.00 78.88 98 ALA A O 1
ATOM 755 N N . ASN A 1 99 ? 0.077 0.197 1.224 1.00 81.31 99 ASN A N 1
ATOM 756 C CA . ASN A 1 99 ? 0.313 1.546 1.728 1.00 81.31 99 ASN A CA 1
ATOM 757 C C . ASN A 1 99 ? -0.981 2.248 2.171 1.00 81.31 99 ASN A C 1
ATOM 759 O O . ASN A 1 99 ? -0.982 2.901 3.212 1.00 81.31 99 ASN A O 1
ATOM 763 N N . VAL A 1 100 ? -2.079 2.076 1.429 1.00 79.00 100 VAL A N 1
ATOM 764 C CA . VAL A 1 100 ? -3.395 2.626 1.793 1.00 79.00 100 VAL A CA 1
ATOM 765 C C . VAL A 1 100 ? -3.914 2.015 3.098 1.00 79.00 100 VAL A C 1
ATOM 767 O O . VAL A 1 100 ? -4.489 2.727 3.918 1.00 79.00 100 VAL A O 1
ATOM 770 N N . VAL A 1 101 ? -3.703 0.714 3.313 1.00 75.75 101 VAL A N 1
ATOM 771 C CA . VAL A 1 101 ? -4.171 0.014 4.521 1.00 75.75 101 VAL A CA 1
ATOM 772 C C . VAL A 1 101 ? -3.317 0.349 5.750 1.00 75.75 101 VAL A C 1
ATOM 774 O O . VAL A 1 101 ? -3.857 0.435 6.852 1.00 75.75 101 VAL A O 1
ATOM 777 N N . ALA A 1 102 ? -2.012 0.595 5.580 1.00 73.19 102 ALA A N 1
ATOM 778 C CA . ALA A 1 102 ? -1.085 0.830 6.690 1.00 73.19 102 ALA A CA 1
ATOM 779 C C . ALA A 1 102 ? -1.515 1.983 7.618 1.00 73.19 102 ALA A C 1
ATOM 781 O O . ALA A 1 102 ? -1.411 1.862 8.837 1.00 73.19 102 ALA A O 1
ATOM 782 N N . GLY A 1 103 ? -2.045 3.073 7.053 1.00 70.44 103 GLY A N 1
ATOM 783 C CA . GLY A 1 103 ? -2.477 4.251 7.814 1.00 70.44 103 GLY A CA 1
ATOM 784 C C . GLY A 1 103 ? -3.782 4.083 8.600 1.00 70.44 103 GLY A C 1
ATOM 785 O O . GLY A 1 103 ? -4.129 4.968 9.378 1.00 70.44 103 GLY A O 1
ATOM 786 N N . GLY A 1 104 ? -4.506 2.973 8.419 1.00 76.25 104 GLY A N 1
ATOM 787 C CA . GLY A 1 104 ? -5.845 2.795 8.977 1.00 76.25 104 GLY A CA 1
ATOM 788 C C . GLY A 1 104 ? -6.894 3.719 8.339 1.00 76.25 104 GLY A C 1
ATOM 789 O O . GLY A 1 104 ? -6.593 4.633 7.571 1.00 76.25 104 GLY A O 1
ATOM 790 N N . ALA A 1 105 ? -8.171 3.466 8.630 1.00 82.75 105 ALA A N 1
ATOM 791 C CA . ALA A 1 105 ? -9.261 4.296 8.125 1.00 82.75 105 ALA A CA 1
ATOM 792 C C . ALA A 1 105 ? -9.520 5.467 9.081 1.00 82.75 105 ALA A C 1
ATOM 794 O O . ALA A 1 105 ? -9.994 5.244 10.184 1.00 82.75 105 ALA A O 1
ATOM 795 N N . TYR A 1 106 ? -9.313 6.710 8.640 1.00 81.50 106 TYR A N 1
ATOM 796 C CA . TYR A 1 106 ? -9.508 7.923 9.461 1.00 81.50 106 TYR A CA 1
ATOM 797 C C . TYR A 1 106 ? -10.863 7.983 10.200 1.00 81.50 106 TYR A C 1
ATOM 799 O O . TYR A 1 106 ? -10.978 8.476 11.321 1.00 81.50 106 TYR A O 1
ATOM 807 N N . ALA A 1 107 ? -11.906 7.422 9.591 1.00 86.75 107 ALA A N 1
ATOM 808 C CA . ALA A 1 107 ? -13.229 7.278 10.185 1.00 86.75 107 ALA A CA 1
ATOM 809 C C . ALA A 1 107 ? -13.251 6.554 11.547 1.00 86.75 107 ALA A C 1
ATOM 811 O O . ALA A 1 107 ? -14.153 6.810 12.348 1.00 86.75 107 ALA A O 1
ATOM 812 N N . THR A 1 108 ? -12.282 5.680 11.848 1.00 86.75 108 THR A N 1
ATOM 813 C CA . THR A 1 108 ? -12.205 5.001 13.151 1.00 86.75 108 THR A CA 1
ATOM 814 C C . THR A 1 108 ? -11.970 5.982 14.290 1.00 86.75 108 THR A C 1
ATOM 816 O O . THR A 1 108 ? -12.570 5.820 15.352 1.00 86.75 108 THR A O 1
ATOM 819 N N . ASP A 1 109 ? -11.180 7.031 14.059 1.00 87.94 109 ASP A N 1
ATOM 820 C CA . ASP A 1 109 ? -10.894 8.055 15.066 1.00 87.94 109 ASP A CA 1
ATOM 821 C C . ASP A 1 109 ? -12.129 8.917 15.337 1.00 87.94 109 ASP A C 1
ATOM 823 O O . ASP A 1 109 ? -12.426 9.243 16.487 1.00 87.94 109 ASP A O 1
ATOM 827 N N . ILE A 1 110 ? -12.916 9.209 14.295 1.00 89.25 110 ILE A N 1
ATOM 828 C CA . ILE A 1 110 ? -14.207 9.900 14.426 1.00 89.25 110 ILE A CA 1
ATOM 829 C C . ILE A 1 110 ? -15.164 9.068 15.285 1.00 89.25 110 ILE A C 1
ATOM 831 O O . ILE A 1 110 ? -15.775 9.593 16.215 1.00 89.25 110 ILE A O 1
ATOM 835 N N . ILE A 1 111 ? -15.274 7.765 15.014 1.00 89.31 111 ILE A N 1
ATOM 836 C CA . ILE A 1 111 ? -16.138 6.862 15.788 1.00 89.31 111 ILE A CA 1
ATOM 837 C C . ILE A 1 111 ? -15.657 6.770 17.244 1.00 89.31 111 ILE A C 1
ATOM 839 O O . ILE A 1 111 ? -16.475 6.805 18.167 1.00 89.31 111 ILE A O 1
ATOM 843 N N . ALA A 1 112 ? -14.343 6.683 17.470 1.00 88.62 112 ALA A N 1
ATOM 844 C CA . ALA A 1 112 ? -13.763 6.669 18.809 1.00 88.62 112 ALA A CA 1
ATOM 845 C C . ALA A 1 112 ? -14.079 7.967 19.569 1.00 88.62 112 ALA A C 1
ATOM 847 O O . ALA A 1 112 ? -14.535 7.910 20.713 1.00 88.62 112 ALA A O 1
ATOM 848 N N . ALA A 1 113 ? -13.936 9.127 18.923 1.00 91.00 113 ALA A N 1
ATOM 849 C CA . ALA A 1 113 ? -14.271 10.421 19.505 1.00 91.00 113 ALA A CA 1
ATOM 850 C C . ALA A 1 113 ? -15.775 10.558 19.812 1.00 91.00 113 ALA A C 1
ATOM 852 O O . ALA A 1 113 ? -16.140 11.037 20.886 1.00 91.00 113 ALA A O 1
ATOM 853 N N . GLN A 1 114 ? -16.657 10.087 18.921 1.00 90.19 114 GLN A N 1
ATOM 854 C CA . GLN A 1 114 ? -18.111 10.068 19.149 1.00 90.19 114 GLN A CA 1
ATOM 855 C C . GLN A 1 114 ? -18.496 9.234 20.378 1.00 90.19 114 GLN A C 1
ATOM 857 O O . GLN A 1 114 ? -19.362 9.637 21.158 1.00 90.19 114 GLN A O 1
ATOM 862 N N . ARG A 1 115 ? -17.823 8.099 20.588 1.00 88.19 115 ARG A N 1
ATOM 863 C CA . ARG A 1 115 ? -18.050 7.240 21.756 1.00 88.19 115 ARG A CA 1
ATOM 864 C C . ARG A 1 115 ? -17.495 7.848 23.042 1.00 88.19 115 ARG A C 1
ATOM 866 O O . ARG A 1 115 ? -18.204 7.889 24.039 1.00 88.19 115 ARG A O 1
ATOM 873 N N . LEU A 1 116 ? -16.251 8.328 23.023 1.00 91.19 116 LEU A N 1
ATOM 874 C CA . LEU A 1 116 ? -15.557 8.831 24.215 1.00 91.19 116 LEU A CA 1
ATOM 875 C C . LEU A 1 116 ? -16.110 10.179 24.693 1.00 91.19 116 LEU A C 1
ATOM 877 O O . LEU A 1 116 ? -16.427 10.323 25.873 1.00 91.19 116 LEU A O 1
ATOM 881 N N . PHE A 1 117 ? -16.257 11.150 23.789 1.00 91.38 117 PHE A N 1
ATOM 882 C CA . PHE A 1 117 ? -16.618 12.525 24.151 1.00 91.38 117 PHE A CA 1
ATOM 883 C C . PHE A 1 117 ? -18.124 12.782 24.144 1.00 91.38 117 PHE A C 1
ATOM 885 O O . PHE A 1 117 ? -18.615 13.523 24.990 1.00 91.38 117 PHE A O 1
ATOM 892 N N . TYR A 1 118 ? -18.861 12.167 23.216 1.00 88.81 118 TYR A N 1
ATOM 893 C CA . TYR A 1 118 ? -20.291 12.440 23.026 1.00 88.81 118 TYR A CA 1
ATOM 894 C C . TYR A 1 118 ? -21.206 11.320 23.536 1.00 88.81 118 TYR A C 1
ATOM 896 O O . TYR A 1 118 ? -22.423 11.485 23.510 1.00 88.81 118 TYR A O 1
ATOM 904 N N . GLN A 1 119 ? -20.643 10.198 24.009 1.00 89.62 119 GLN A N 1
ATOM 905 C CA . GLN A 1 119 ? -21.388 9.035 24.518 1.00 89.62 119 GLN A CA 1
ATOM 906 C C . GLN A 1 119 ? -22.452 8.516 23.531 1.00 89.62 119 GLN A C 1
ATOM 908 O O . GLN A 1 119 ? -23.485 7.978 23.929 1.00 89.62 119 GLN A O 1
ATOM 913 N N . GLN A 1 120 ? -22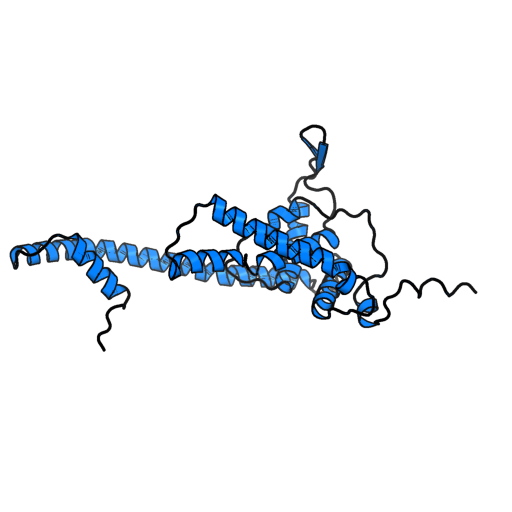.205 8.675 22.226 1.00 87.38 120 GLN A N 1
ATOM 914 C CA . GLN A 1 120 ? -23.115 8.226 21.177 1.00 87.38 120 GLN A CA 1
ATOM 915 C C . GLN A 1 120 ? -22.685 6.865 20.631 1.00 87.38 120 GLN A C 1
ATOM 917 O O . GLN A 1 120 ? -21.597 6.707 20.072 1.00 87.38 120 GLN A O 1
ATOM 922 N N . TYR A 1 121 ? -23.576 5.882 20.753 1.00 84.88 121 TYR A N 1
ATOM 923 C CA . TYR A 1 121 ? -23.350 4.510 20.306 1.00 84.88 121 TYR A CA 1
ATOM 924 C C . TYR A 1 121 ? -24.208 4.212 19.079 1.00 84.88 121 TYR A C 1
ATOM 926 O O . TYR A 1 121 ? -25.330 3.722 19.171 1.00 84.88 121 TYR A O 1
ATOM 934 N N . TRP A 1 122 ? -23.667 4.531 17.910 1.00 85.94 122 TRP A N 1
ATOM 935 C CA . TRP A 1 122 ? -24.312 4.239 16.635 1.00 85.94 122 TRP A CA 1
ATOM 936 C C . TRP A 1 122 ? -24.093 2.780 16.219 1.00 85.94 122 TRP A C 1
ATOM 938 O O . TRP A 1 122 ? -23.042 2.199 16.498 1.00 85.94 122 TRP A O 1
ATOM 948 N N . GLY A 1 123 ? -25.069 2.184 15.530 1.00 90.50 123 GLY A N 1
ATOM 949 C CA . GLY A 1 123 ? -25.001 0.793 15.067 1.00 90.50 123 GLY A CA 1
ATOM 950 C C . GLY A 1 123 ? -23.877 0.524 14.054 1.00 90.50 123 GLY A C 1
ATOM 951 O O . GLY A 1 123 ? -23.285 1.445 13.487 1.00 90.50 123 GLY A O 1
ATOM 952 N N . ALA A 1 124 ? -23.601 -0.758 13.795 1.00 88.31 124 ALA A N 1
ATOM 953 C CA . ALA A 1 124 ? -22.525 -1.184 12.892 1.00 88.31 124 ALA A CA 1
ATOM 954 C C . ALA A 1 124 ? -22.712 -0.662 11.456 1.00 88.31 124 ALA A C 1
ATOM 956 O O . ALA A 1 124 ? -21.748 -0.248 10.819 1.00 88.31 124 ALA A O 1
ATOM 957 N N . THR A 1 125 ? -23.956 -0.600 10.974 1.00 91.44 125 THR A N 1
ATOM 958 C CA . THR A 1 125 ? -24.285 -0.090 9.635 1.00 91.44 125 THR A CA 1
ATOM 959 C C . THR A 1 125 ? -23.895 1.374 9.462 1.00 91.44 125 THR A C 1
ATOM 961 O O . THR A 1 125 ? -23.349 1.738 8.428 1.00 91.44 125 THR A O 1
ATOM 964 N N . TYR A 1 126 ? -24.126 2.210 10.480 1.00 91.50 126 TYR A N 1
ATOM 965 C CA . TYR A 1 126 ? -23.711 3.613 10.451 1.00 91.50 126 TYR A CA 1
ATOM 966 C C . TYR A 1 126 ? -22.187 3.729 10.422 1.00 91.50 126 TYR A C 1
ATOM 968 O O . TYR A 1 126 ? -21.649 4.472 9.612 1.00 91.50 126 TYR A O 1
ATOM 976 N N . GLN A 1 127 ? -21.491 2.964 11.268 1.00 89.44 127 GLN A N 1
ATOM 977 C CA . GLN A 1 127 ? -20.027 2.977 11.314 1.00 89.44 127 GLN A CA 1
ATOM 978 C C . GLN A 1 127 ? -19.427 2.552 9.969 1.00 89.44 127 GLN A C 1
ATOM 980 O O . GLN A 1 127 ? -18.526 3.215 9.465 1.00 89.44 127 GLN A O 1
ATOM 985 N N . LEU A 1 128 ? -19.968 1.499 9.351 1.00 90.44 128 LEU A N 1
ATOM 986 C CA . LEU A 1 128 ? -19.528 1.032 8.040 1.00 90.44 128 LEU A CA 1
ATOM 987 C C . LEU A 1 128 ? -19.841 2.051 6.941 1.00 90.44 128 LEU A C 1
ATOM 989 O O . LEU A 1 128 ? -18.963 2.365 6.145 1.00 90.44 128 LEU A O 1
ATOM 993 N N . ALA A 1 129 ? -21.056 2.604 6.912 1.00 92.94 129 ALA A N 1
ATOM 994 C CA . ALA A 1 129 ? -21.432 3.628 5.939 1.00 92.94 129 ALA A CA 1
ATOM 995 C C . ALA A 1 129 ? -20.544 4.875 6.063 1.00 92.94 129 ALA A C 1
ATOM 997 O O . ALA A 1 129 ? -20.099 5.411 5.051 1.00 92.94 129 ALA A O 1
ATOM 998 N N . LEU A 1 130 ? -20.228 5.289 7.294 1.00 92.00 130 LEU A N 1
ATOM 999 C CA . LEU A 1 130 ? -19.323 6.399 7.569 1.00 92.00 130 LEU A CA 1
ATOM 1000 C C . LEU A 1 130 ? -17.932 6.094 7.006 1.00 92.00 130 LEU A C 1
ATOM 1002 O O . LEU A 1 130 ? -17.449 6.865 6.181 1.00 92.00 130 LEU A O 1
ATOM 1006 N N . VAL A 1 131 ? -17.341 4.945 7.355 1.00 91.00 131 VAL A N 1
ATOM 1007 C CA . VAL A 1 131 ? -16.019 4.525 6.856 1.00 91.00 131 VAL A CA 1
ATOM 1008 C C . VAL A 1 131 ? -15.994 4.469 5.326 1.00 91.00 131 VAL A C 1
ATOM 1010 O O . VAL A 1 131 ? -15.107 5.044 4.699 1.00 91.00 131 VAL A O 1
ATOM 1013 N N . VAL A 1 132 ? -16.979 3.826 4.697 1.00 91.56 132 VAL A N 1
ATOM 1014 C CA . VAL A 1 132 ? -17.033 3.707 3.232 1.00 91.56 132 VAL A CA 1
ATOM 1015 C C . VAL A 1 132 ? -17.185 5.080 2.577 1.00 91.56 132 VAL A C 1
ATOM 1017 O O . VAL A 1 132 ? -16.464 5.381 1.627 1.00 91.56 132 VAL A O 1
ATOM 1020 N N . SER A 1 133 ? -18.055 5.946 3.103 1.00 93.50 133 SER A N 1
ATOM 1021 C CA . SER A 1 133 ? -18.278 7.282 2.540 1.00 93.50 133 SER A CA 1
ATOM 1022 C C . SER A 1 133 ? -17.027 8.163 2.597 1.00 93.50 133 SER A C 1
ATOM 1024 O O . SER A 1 133 ? -16.698 8.813 1.604 1.00 93.50 133 SER A O 1
ATOM 1026 N N . THR A 1 134 ? -16.273 8.133 3.704 1.00 91.38 134 THR A N 1
ATOM 1027 C CA . THR A 1 134 ? -15.034 8.911 3.839 1.00 91.38 134 THR A CA 1
ATOM 1028 C C . THR A 1 134 ? -13.952 8.412 2.886 1.00 91.38 134 THR A C 1
ATOM 1030 O O . THR A 1 134 ? -13.265 9.226 2.269 1.00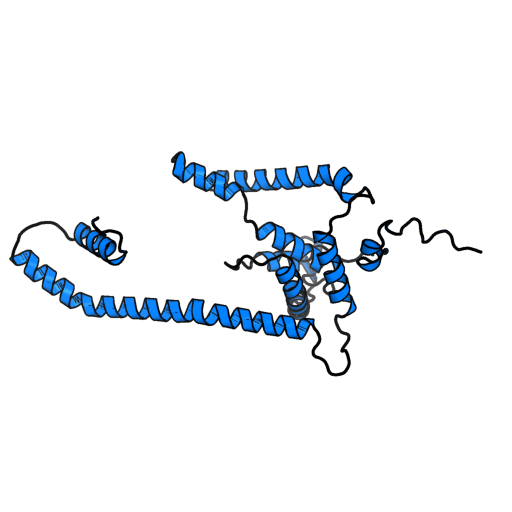 91.38 134 THR A O 1
ATOM 1033 N N . GLN A 1 135 ? -13.838 7.091 2.695 1.00 90.00 135 GLN A N 1
ATOM 1034 C CA . GLN A 1 135 ? -12.867 6.529 1.750 1.00 90.00 135 GLN A CA 1
ATOM 1035 C C . GLN A 1 135 ? -13.239 6.865 0.300 1.00 90.00 135 GLN A C 1
ATOM 1037 O O . GLN A 1 135 ? -12.383 7.298 -0.472 1.00 90.00 135 GLN A O 1
ATOM 1042 N N . MET A 1 136 ? -14.517 6.733 -0.073 1.00 91.19 136 MET A N 1
ATOM 1043 C CA . MET A 1 136 ? -14.994 7.091 -1.413 1.00 91.19 136 MET A CA 1
ATOM 1044 C C . MET A 1 136 ? -14.773 8.571 -1.724 1.00 91.19 136 MET A C 1
ATOM 1046 O O . MET A 1 136 ? -14.366 8.904 -2.838 1.00 91.19 136 MET A O 1
ATOM 1050 N N . PHE A 1 137 ? -14.996 9.455 -0.751 1.00 92.69 137 PHE A N 1
ATOM 1051 C CA . PHE A 1 137 ? -14.736 10.882 -0.912 1.00 92.69 137 PHE A CA 1
ATOM 1052 C C . PHE A 1 137 ? -13.250 11.159 -1.183 1.00 92.69 137 PHE A C 1
ATOM 1054 O O . PHE A 1 137 ? -12.922 11.867 -2.136 1.00 92.69 137 PHE A O 1
ATOM 1061 N N . GLY A 1 138 ? -12.349 10.536 -0.413 1.00 89.38 138 GLY A N 1
ATOM 1062 C CA . GLY A 1 138 ? -10.902 10.658 -0.612 1.00 89.38 138 GLY A CA 1
ATOM 1063 C C . GLY A 1 138 ? -10.448 10.197 -2.000 1.00 89.38 138 GLY A C 1
ATOM 1064 O O . GLY A 1 138 ? -9.759 10.938 -2.705 1.00 89.38 138 GLY A O 1
ATOM 1065 N N . PHE A 1 139 ? -10.891 9.015 -2.442 1.00 89.38 139 PHE A N 1
ATOM 1066 C CA . PHE A 1 139 ? -10.550 8.504 -3.775 1.00 89.38 139 PHE A CA 1
ATOM 1067 C C . PHE A 1 139 ? -11.168 9.330 -4.911 1.00 89.38 139 PHE A C 1
ATOM 1069 O O . PHE A 1 139 ? -10.531 9.510 -5.950 1.00 89.38 139 PHE A O 1
ATOM 1076 N N . SER A 1 140 ? -12.368 9.883 -4.713 1.00 93.62 140 SER A N 1
ATOM 1077 C CA . SER A 1 140 ? -13.013 10.762 -5.698 1.00 93.62 140 SER A CA 1
ATOM 1078 C C . SER A 1 140 ? -12.219 12.052 -5.896 1.00 93.62 140 SER A C 1
ATOM 1080 O O . SER A 1 140 ? -11.943 12.442 -7.031 1.00 93.62 140 SER A O 1
ATOM 1082 N N . LEU A 1 141 ? -11.786 12.684 -4.799 1.00 92.00 141 LEU A N 1
ATOM 1083 C CA . LEU A 1 141 ? -10.965 13.891 -4.861 1.00 92.00 141 LEU A CA 1
ATOM 1084 C C . LEU A 1 141 ? -9.599 13.606 -5.503 1.00 92.00 141 LEU A C 1
ATOM 1086 O O . LEU A 1 141 ? -9.161 14.362 -6.368 1.00 92.00 141 LEU A O 1
ATOM 1090 N N . ALA A 1 142 ? -8.961 12.483 -5.155 1.00 88.44 142 ALA A N 1
ATOM 1091 C CA . ALA A 1 142 ? -7.714 12.051 -5.785 1.00 88.44 142 ALA A CA 1
ATOM 1092 C C . ALA A 1 142 ? -7.866 11.863 -7.308 1.00 88.44 142 ALA A C 1
ATOM 1094 O O . ALA A 1 142 ? -6.997 12.280 -8.076 1.00 88.44 142 ALA A O 1
ATOM 1095 N N . GLY A 1 143 ? -8.993 11.298 -7.756 1.00 89.88 143 GLY A N 1
ATOM 1096 C CA . GLY A 1 143 ? -9.314 11.137 -9.175 1.00 89.88 143 GLY A CA 1
ATOM 1097 C C . GLY A 1 143 ? -9.414 12.466 -9.928 1.00 89.88 143 GLY A C 1
ATOM 1098 O O . GLY A 1 143 ? -8.864 12.589 -11.022 1.00 89.88 143 GLY A O 1
ATOM 1099 N N . ILE A 1 144 ? -10.043 13.482 -9.329 1.00 93.44 144 ILE A N 1
ATOM 1100 C CA . ILE A 1 144 ? -10.139 14.833 -9.912 1.00 93.44 144 ILE A CA 1
ATOM 1101 C C . ILE A 1 144 ? -8.753 15.493 -9.966 1.00 93.44 144 ILE A C 1
ATOM 1103 O O . ILE A 1 144 ? -8.361 16.048 -10.995 1.00 93.44 144 ILE A O 1
ATOM 1107 N N . CYS A 1 145 ? -7.976 15.382 -8.886 1.00 91.19 145 CYS A N 1
ATOM 1108 C CA . CYS A 1 145 ? -6.631 15.948 -8.803 1.00 91.19 145 CYS A CA 1
ATOM 1109 C C . CYS A 1 145 ? -5.632 15.282 -9.763 1.00 91.19 145 CYS A C 1
ATOM 1111 O O . CYS A 1 145 ? -4.650 15.919 -10.141 1.00 91.19 145 CYS A O 1
ATOM 1113 N N . ARG A 1 146 ? -5.879 14.045 -10.223 1.00 90.06 146 ARG A N 1
ATOM 1114 C CA . ARG A 1 146 ? -4.991 13.312 -11.146 1.00 90.06 146 ARG A CA 1
ATOM 1115 C C . ARG A 1 146 ? -4.640 14.111 -12.403 1.00 90.06 146 ARG A C 1
ATOM 1117 O O . ARG A 1 146 ? -3.490 14.084 -12.837 1.00 90.06 146 ARG A O 1
ATOM 1124 N N . ARG A 1 147 ? -5.599 14.836 -12.987 1.00 88.56 147 ARG A N 1
ATOM 1125 C CA . ARG A 1 147 ? -5.356 15.639 -14.200 1.00 88.56 147 ARG A CA 1
ATOM 1126 C C . ARG A 1 147 ? -4.364 16.779 -13.957 1.00 88.56 147 ARG A C 1
ATOM 1128 O O . ARG A 1 147 ? -3.641 17.152 -14.871 1.00 88.56 147 ARG A O 1
ATOM 1135 N N . PHE A 1 148 ? -4.325 17.315 -12.741 1.00 87.81 148 PHE A N 1
ATOM 1136 C CA . PHE A 1 148 ? -3.467 18.442 -12.382 1.00 87.81 148 PHE A CA 1
ATOM 1137 C C . PHE A 1 148 ? -2.132 18.002 -11.780 1.00 87.81 148 PHE A C 1
ATOM 1139 O O . PHE A 1 148 ? -1.138 18.694 -11.960 1.00 87.81 148 PHE A O 1
ATOM 1146 N N . LEU A 1 149 ? -2.108 16.866 -11.075 1.00 86.81 149 LEU A N 1
ATOM 1147 C CA . LEU A 1 149 ? -0.938 16.419 -10.318 1.00 86.81 149 LEU A CA 1
ATOM 1148 C C . LEU A 1 149 ? -0.098 15.329 -11.003 1.00 86.81 149 LEU A C 1
ATOM 1150 O O . LEU A 1 149 ? 1.036 15.092 -10.598 1.00 86.81 149 LEU A O 1
ATOM 1154 N N . VAL A 1 150 ? -0.664 14.616 -11.982 1.00 84.56 150 VAL A N 1
ATOM 1155 C CA . VAL A 1 150 ? -0.018 13.427 -12.574 1.00 84.56 150 VAL A CA 1
ATOM 1156 C C . VAL A 1 150 ? 0.250 13.590 -14.066 1.00 84.56 150 VAL A C 1
ATOM 1158 O O . VAL A 1 150 ? 1.280 13.137 -14.541 1.00 84.56 150 VAL A O 1
ATOM 1161 N N . TRP A 1 151 ? -0.664 14.210 -14.818 1.00 83.44 151 TRP A N 1
ATOM 1162 C CA . TRP A 1 151 ? -0.504 14.372 -16.271 1.00 83.44 151 TRP A CA 1
ATOM 1163 C C . TRP A 1 151 ? 0.562 15.402 -16.685 1.00 83.44 151 TRP A C 1
ATOM 1165 O O . TRP A 1 151 ? 1.216 15.167 -17.696 1.00 83.44 151 TRP A O 1
ATOM 1175 N N . PRO A 1 152 ? 0.760 16.534 -15.977 1.00 85.44 152 PRO A N 1
ATOM 1176 C CA . PRO A 1 152 ? 1.804 17.479 -16.359 1.00 85.44 152 PRO A CA 1
ATOM 1177 C C . PRO A 1 152 ? 3.203 16.910 -16.089 1.00 85.44 152 PRO A C 1
ATOM 1179 O O . PRO A 1 152 ? 3.556 16.658 -14.938 1.00 85.44 152 PRO A O 1
ATOM 1182 N N . SER A 1 153 ? 4.034 16.800 -17.131 1.00 75.44 153 SER A N 1
ATOM 1183 C CA . SER A 1 153 ? 5.407 16.271 -17.043 1.00 75.44 153 SER A CA 1
ATOM 1184 C C . SER A 1 153 ? 6.336 17.092 -16.144 1.00 75.44 153 SER A C 1
ATOM 1186 O O . SER A 1 153 ? 7.382 16.604 -15.734 1.00 75.44 153 SER A O 1
ATOM 1188 N N . SER A 1 154 ? 5.964 18.333 -15.815 1.00 80.00 154 SER A N 1
ATOM 1189 C CA . SER A 1 154 ? 6.694 19.207 -14.892 1.00 80.00 154 SER A CA 1
ATOM 1190 C C . SER A 1 154 ? 6.503 18.843 -13.414 1.00 80.00 154 SER A C 1
ATOM 1192 O O . SER A 1 154 ? 7.148 19.444 -12.557 1.00 80.00 154 SER A O 1
ATOM 1194 N N . MET A 1 155 ? 5.591 17.919 -13.082 1.00 84.69 155 MET A N 1
ATOM 1195 C CA . MET A 1 155 ? 5.340 17.523 -11.698 1.00 84.69 155 MET A CA 1
ATOM 1196 C C . MET A 1 155 ? 6.071 16.228 -11.343 1.00 84.69 155 MET A C 1
ATOM 1198 O O . MET A 1 155 ? 5.685 15.140 -11.764 1.00 84.69 155 MET A O 1
ATOM 1202 N N . ILE A 1 156 ? 7.113 16.349 -10.517 1.00 84.31 156 ILE A N 1
ATOM 1203 C CA . ILE A 1 156 ? 7.908 15.217 -10.035 1.00 84.31 156 ILE A CA 1
ATOM 1204 C C . ILE A 1 156 ? 7.558 14.857 -8.588 1.00 84.31 156 ILE A C 1
ATOM 1206 O O . ILE A 1 156 ? 7.402 15.724 -7.729 1.00 84.31 156 ILE A O 1
ATOM 1210 N N . TRP A 1 157 ? 7.487 13.553 -8.315 1.00 86.94 157 TRP A N 1
ATOM 1211 C CA . TRP A 1 157 ? 7.218 12.985 -6.994 1.00 86.94 157 TRP A CA 1
ATOM 1212 C C . TRP A 1 157 ? 8.408 12.111 -6.556 1.00 86.94 157 TRP A C 1
ATOM 1214 O O . TRP A 1 157 ? 8.434 10.908 -6.824 1.00 86.94 157 TRP A O 1
ATOM 1224 N N . PRO A 1 158 ? 9.426 12.679 -5.882 1.00 85.69 158 PRO A N 1
ATOM 1225 C CA . PRO A 1 158 ? 10.667 11.958 -5.579 1.00 85.69 158 PRO A CA 1
ATOM 1226 C C . PRO A 1 158 ? 10.448 10.683 -4.755 1.00 85.69 158 PRO A C 1
ATOM 1228 O O . PRO A 1 158 ? 11.083 9.661 -4.998 1.00 85.69 158 PRO A O 1
ATOM 1231 N N . ALA A 1 159 ? 9.497 10.710 -3.816 1.00 84.06 159 ALA A N 1
ATOM 1232 C CA . ALA A 1 159 ? 9.168 9.550 -2.990 1.00 84.06 159 ALA A CA 1
ATOM 1233 C C . ALA A 1 159 ? 8.617 8.373 -3.814 1.00 84.06 159 ALA A C 1
ATOM 1235 O O . ALA A 1 159 ? 8.951 7.219 -3.545 1.00 84.06 159 ALA A O 1
ATOM 1236 N N . THR A 1 160 ? 7.800 8.632 -4.838 1.00 85.25 160 THR A N 1
ATOM 1237 C CA . THR A 1 160 ? 7.285 7.568 -5.713 1.00 85.25 160 THR A CA 1
ATOM 1238 C C . THR A 1 160 ? 8.348 7.107 -6.703 1.00 85.25 160 THR A C 1
ATOM 1240 O O . THR A 1 160 ? 8.389 5.920 -7.010 1.00 85.25 160 THR A O 1
ATOM 1243 N N . LEU A 1 161 ? 9.251 8.000 -7.129 1.00 86.06 161 LEU A N 1
ATOM 1244 C CA . LEU A 1 161 ? 10.352 7.681 -8.042 1.00 86.06 161 LEU A CA 1
ATOM 1245 C C . LEU A 1 161 ? 11.300 6.612 -7.475 1.00 86.06 161 LEU A C 1
ATOM 1247 O O . LEU A 1 161 ? 11.743 5.716 -8.189 1.00 86.06 161 LEU A O 1
ATOM 1251 N N . VAL A 1 162 ? 11.574 6.663 -6.169 1.00 85.69 162 VAL A N 1
ATOM 1252 C CA . VAL A 1 162 ? 12.385 5.633 -5.497 1.00 85.69 162 VAL A CA 1
ATOM 1253 C C . VAL A 1 162 ? 11.699 4.265 -5.561 1.00 85.69 162 VAL A C 1
ATOM 1255 O O . VAL A 1 162 ? 12.348 3.258 -5.841 1.00 85.69 162 VAL A O 1
ATOM 1258 N N . ASN A 1 163 ? 10.378 4.223 -5.353 1.00 86.12 163 ASN A N 1
ATOM 1259 C CA . ASN A 1 163 ? 9.611 2.979 -5.430 1.00 86.12 163 ASN A CA 1
ATOM 1260 C C . ASN A 1 163 ? 9.578 2.430 -6.868 1.00 86.12 163 ASN A C 1
ATOM 1262 O O . ASN A 1 163 ? 9.742 1.225 -7.060 1.00 86.12 163 ASN A O 1
ATOM 1266 N N . THR A 1 164 ? 9.415 3.283 -7.887 1.00 85.94 164 THR A N 1
ATOM 1267 C CA . THR A 1 164 ? 9.399 2.853 -9.299 1.00 85.94 164 THR A CA 1
ATOM 1268 C C . THR A 1 164 ? 10.755 2.339 -9.770 1.00 85.94 164 THR A C 1
ATOM 1270 O O . THR A 1 164 ? 10.814 1.261 -10.363 1.00 85.94 164 THR A O 1
ATOM 1273 N N . ALA A 1 165 ? 11.848 3.022 -9.418 1.00 85.12 165 ALA A N 1
ATOM 1274 C CA . ALA A 1 165 ? 13.204 2.536 -9.671 1.00 85.12 165 ALA A CA 1
ATOM 1275 C C . ALA A 1 165 ? 13.444 1.166 -9.012 1.00 85.12 165 ALA A C 1
ATOM 1277 O O . ALA A 1 165 ? 14.012 0.250 -9.616 1.00 85.12 165 ALA A O 1
ATOM 1278 N N . LEU A 1 166 ? 12.957 0.983 -7.780 1.00 85.25 166 LEU A N 1
ATOM 1279 C CA . LEU A 1 166 ? 13.065 -0.291 -7.077 1.00 85.25 166 LEU A CA 1
ATOM 1280 C C . LEU A 1 166 ? 12.246 -1.403 -7.758 1.00 85.25 166 LEU A C 1
ATOM 1282 O O . LEU A 1 166 ? 12.735 -2.523 -7.876 1.00 85.25 166 LEU A O 1
ATOM 1286 N N . PHE A 1 167 ? 11.044 -1.122 -8.275 1.00 86.19 167 PHE A N 1
ATOM 1287 C CA . PHE A 1 167 ? 10.271 -2.116 -9.035 1.00 86.19 167 PHE A CA 1
ATOM 1288 C C . PHE A 1 167 ? 11.010 -2.579 -10.293 1.00 86.19 167 PHE A C 1
ATOM 1290 O O . PHE A 1 167 ? 11.059 -3.782 -10.557 1.00 86.19 167 PHE A O 1
ATOM 1297 N N . ASN A 1 168 ? 11.614 -1.643 -11.030 1.00 83.06 168 ASN A N 1
ATOM 1298 C CA . ASN A 1 168 ? 12.363 -1.956 -12.245 1.00 83.06 168 ASN A CA 1
ATOM 1299 C C . ASN A 1 168 ? 13.637 -2.748 -11.951 1.00 83.06 168 ASN A C 1
ATOM 1301 O O . ASN A 1 168 ? 13.918 -3.734 -12.631 1.00 83.06 168 ASN A O 1
ATOM 1305 N N . THR A 1 169 ? 14.386 -2.390 -10.908 1.00 81.69 169 THR A N 1
ATOM 1306 C CA . THR A 1 169 ? 15.584 -3.151 -10.504 1.00 81.69 169 THR A CA 1
ATOM 1307 C C . THR A 1 169 ? 15.235 -4.552 -10.004 1.00 81.69 169 THR A C 1
ATOM 1309 O O . THR A 1 169 ? 15.887 -5.517 -10.400 1.00 81.69 169 THR A O 1
ATOM 1312 N N . LEU A 1 170 ? 14.172 -4.691 -9.206 1.00 79.75 170 LEU A N 1
ATOM 1313 C CA . LEU A 1 170 ? 13.685 -5.983 -8.724 1.00 79.75 170 LEU A CA 1
ATOM 1314 C C . LEU A 1 170 ? 13.271 -6.904 -9.875 1.00 79.75 170 LEU A C 1
ATOM 1316 O O . LEU A 1 170 ? 13.739 -8.034 -9.922 1.00 79.75 170 LEU A O 1
ATOM 1320 N N . HIS A 1 171 ? 12.442 -6.440 -10.815 1.00 79.69 171 HIS A N 1
ATOM 1321 C CA . HIS A 1 171 ? 11.951 -7.283 -11.917 1.00 79.69 171 HIS A CA 1
ATOM 1322 C C . HIS A 1 171 ? 12.987 -7.524 -13.029 1.00 79.69 171 HIS A C 1
ATOM 1324 O O . HIS A 1 171 ? 12.933 -8.568 -13.669 1.00 79.69 171 HIS A O 1
ATOM 1330 N N . SER A 1 172 ? 13.966 -6.632 -13.236 1.00 74.81 172 SER A N 1
ATOM 1331 C CA . SER A 1 172 ? 15.051 -6.834 -14.223 1.00 74.81 172 SER A CA 1
ATOM 1332 C C . SER A 1 172 ? 16.175 -7.761 -13.741 1.00 74.81 172 SER A C 1
ATOM 1334 O O . SER A 1 172 ? 16.818 -8.436 -14.554 1.00 74.81 172 SER A O 1
ATOM 1336 N N . THR A 1 173 ? 16.402 -7.798 -12.425 1.00 67.31 173 THR A N 1
ATOM 1337 C CA . THR A 1 173 ? 17.402 -8.662 -11.775 1.00 67.31 173 THR A CA 1
ATOM 1338 C C . THR A 1 173 ? 16.811 -10.029 -11.413 1.00 67.31 173 THR A C 1
ATOM 1340 O O . THR A 1 173 ? 17.544 -11.002 -11.250 1.00 67.31 173 THR A O 1
ATOM 1343 N N . TYR A 1 174 ? 15.481 -10.140 -11.321 1.00 63.44 174 TYR A N 1
ATOM 1344 C CA . TYR A 1 174 ? 14.809 -11.377 -10.931 1.00 63.44 174 TYR A CA 1
ATOM 1345 C C . TYR A 1 174 ? 15.134 -12.534 -11.890 1.00 63.44 174 TYR A C 1
ATOM 1347 O O . TYR A 1 174 ? 14.770 -12.512 -13.064 1.00 63.44 174 TYR A O 1
ATOM 1355 N N . GLY A 1 175 ? 15.797 -13.572 -11.373 1.00 57.56 175 GLY A N 1
ATOM 1356 C CA . GLY A 1 175 ? 16.170 -14.766 -12.141 1.00 57.56 175 GLY A CA 1
ATOM 1357 C C . GLY A 1 175 ? 17.529 -14.692 -12.843 1.00 57.56 175 GLY A C 1
ATOM 1358 O O . GLY A 1 175 ? 17.934 -15.681 -13.450 1.00 57.56 175 GLY A O 1
ATOM 1359 N N . ARG A 1 176 ? 18.258 -13.573 -12.734 1.00 60.41 176 ARG A N 1
ATOM 1360 C CA . ARG A 1 176 ? 19.675 -13.503 -13.107 1.00 60.41 176 ARG A CA 1
ATOM 1361 C C . ARG A 1 176 ? 20.526 -13.849 -11.889 1.00 60.41 176 ARG A C 1
ATOM 1363 O O . ARG A 1 176 ? 20.565 -13.096 -10.923 1.00 60.41 176 ARG A O 1
ATOM 1370 N N . GLU A 1 177 ? 21.190 -15.000 -11.923 1.00 55.38 177 GLU A N 1
ATOM 1371 C CA . GLU A 1 177 ? 22.220 -15.321 -10.934 1.00 55.38 177 GLU A CA 1
ATOM 1372 C C . GLU A 1 177 ? 23.494 -14.553 -11.308 1.00 55.38 177 GLU A C 1
ATOM 1374 O O . GLU A 1 177 ? 24.113 -14.818 -12.334 1.00 55.38 177 GLU A O 1
ATOM 1379 N N . GLU A 1 178 ? 23.849 -13.546 -10.506 1.00 58.56 178 GLU A N 1
ATOM 1380 C CA . GLU A 1 178 ? 25.186 -12.952 -10.554 1.00 58.56 178 GLU A CA 1
ATOM 1381 C C . GLU A 1 178 ? 26.176 -13.973 -9.976 1.00 58.56 178 GLU A C 1
ATOM 1383 O O . GLU A 1 178 ? 25.983 -14.461 -8.857 1.00 58.56 178 GLU A O 1
ATOM 1388 N N . ASP A 1 179 ? 27.219 -14.300 -10.745 1.00 52.75 179 ASP A N 1
ATOM 1389 C CA . ASP A 1 179 ? 28.258 -15.279 -10.408 1.00 52.75 179 ASP A CA 1
ATOM 1390 C C . ASP A 1 179 ? 28.655 -15.236 -8.918 1.00 52.75 179 ASP A C 1
ATOM 1392 O O . ASP A 1 179 ? 29.265 -14.286 -8.420 1.00 52.75 179 ASP A O 1
ATOM 1396 N N . GLY A 1 180 ? 28.292 -16.294 -8.186 1.00 57.59 180 GLY A N 1
ATOM 1397 C CA . GLY A 1 180 ? 28.778 -16.577 -6.834 1.00 57.59 180 GLY A CA 1
ATOM 1398 C C . GLY A 1 180 ? 28.216 -15.731 -5.682 1.00 57.59 180 GLY A C 1
ATOM 1399 O O . GLY A 1 180 ? 28.635 -15.949 -4.543 1.00 57.59 180 GLY A O 1
ATOM 1400 N N . ARG A 1 181 ? 27.273 -14.802 -5.906 1.00 58.97 181 ARG A N 1
ATOM 1401 C CA . ARG A 1 181 ? 26.642 -14.014 -4.823 1.00 58.97 181 ARG A CA 1
ATOM 1402 C C . ARG A 1 181 ? 25.167 -14.370 -4.677 1.00 58.97 181 ARG A C 1
ATOM 1404 O O . ARG A 1 181 ? 24.437 -14.500 -5.653 1.00 58.97 181 ARG A O 1
ATOM 1411 N N . THR A 1 182 ? 24.701 -14.521 -3.435 1.00 58.78 182 THR A N 1
ATOM 1412 C CA . THR A 1 182 ? 23.268 -14.666 -3.161 1.00 58.78 182 THR A CA 1
ATOM 1413 C C . THR A 1 182 ? 22.530 -13.466 -3.734 1.00 58.78 182 THR A C 1
ATOM 1415 O O . THR A 1 182 ? 22.849 -12.320 -3.417 1.00 58.78 182 THR A O 1
ATOM 1418 N N . SER A 1 183 ? 21.540 -13.740 -4.584 1.00 64.88 183 SER A N 1
ATOM 1419 C CA . SER A 1 183 ? 20.748 -12.679 -5.188 1.00 64.88 183 SER A CA 1
ATOM 1420 C C . SER A 1 183 ? 20.114 -11.805 -4.104 1.00 64.88 183 SER A C 1
ATOM 1422 O O . SER A 1 183 ? 19.696 -12.302 -3.049 1.00 64.88 183 SER A O 1
ATOM 1424 N N . ARG A 1 184 ? 20.102 -10.489 -4.328 1.00 66.19 184 ARG A N 1
ATOM 1425 C CA . ARG A 1 184 ? 19.780 -9.476 -3.306 1.00 66.19 184 ARG A CA 1
ATOM 1426 C C . ARG A 1 184 ? 18.394 -9.712 -2.691 1.00 66.19 184 ARG A C 1
ATOM 1428 O O . ARG A 1 184 ? 18.210 -9.505 -1.492 1.00 66.19 184 ARG A O 1
ATOM 1435 N N . GLU A 1 185 ? 17.449 -10.242 -3.470 1.00 67.06 185 GLU A N 1
ATOM 1436 C CA . GLU A 1 185 ? 16.119 -10.627 -2.996 1.00 67.06 185 GLU A CA 1
ATOM 1437 C C . GLU A 1 185 ? 16.131 -11.839 -2.055 1.00 67.06 185 GLU A C 1
ATOM 1439 O O . GLU A 1 185 ? 15.351 -11.877 -1.101 1.00 67.06 185 GLU A O 1
ATOM 1444 N N . ARG A 1 186 ? 17.029 -12.816 -2.260 1.00 67.69 186 ARG A N 1
ATOM 1445 C CA . ARG A 1 186 ? 17.162 -13.987 -1.374 1.00 67.69 186 ARG A CA 1
ATOM 1446 C C . ARG A 1 186 ? 17.713 -13.568 -0.013 1.00 67.69 186 ARG A C 1
ATOM 1448 O O . ARG A 1 186 ? 17.203 -14.025 1.007 1.00 67.69 186 ARG A O 1
ATOM 1455 N N . PHE A 1 187 ? 18.698 -12.666 0.007 1.00 72.06 187 PHE A N 1
ATOM 1456 C CA . PHE A 1 187 ? 19.228 -12.097 1.250 1.00 72.06 187 PHE A CA 1
ATOM 1457 C C . PHE A 1 187 ? 18.145 -11.347 2.032 1.00 72.06 187 PHE A C 1
ATOM 1459 O O . PHE A 1 187 ? 17.964 -11.601 3.222 1.00 72.06 187 PHE A O 1
ATOM 1466 N N . PHE A 1 188 ? 17.379 -10.481 1.363 1.00 70.19 188 PHE A N 1
ATOM 1467 C CA . PHE A 1 188 ? 16.287 -9.764 2.017 1.00 70.19 188 PHE A CA 1
ATOM 1468 C C . PHE A 1 188 ? 15.199 -10.714 2.528 1.00 70.19 188 PHE A C 1
ATOM 1470 O O . PHE A 1 188 ? 14.759 -10.579 3.663 1.00 70.19 188 PHE A O 1
ATOM 1477 N N . THR A 1 189 ? 14.798 -11.707 1.729 1.00 70.88 189 THR A N 1
ATOM 1478 C CA . THR A 1 189 ? 13.786 -12.692 2.142 1.00 70.88 189 THR A CA 1
ATOM 1479 C C . THR A 1 189 ? 14.251 -13.471 3.373 1.00 70.88 189 THR A C 1
ATOM 1481 O O . THR A 1 189 ? 13.477 -13.667 4.307 1.00 70.88 189 THR A O 1
ATOM 1484 N N . LEU A 1 190 ? 15.529 -13.862 3.421 1.00 75.44 190 LEU A N 1
ATOM 1485 C CA . LEU A 1 190 ? 16.112 -14.535 4.580 1.00 75.44 190 LEU A CA 1
ATOM 1486 C C . LEU A 1 190 ? 16.148 -13.620 5.812 1.00 75.44 190 LEU A C 1
ATOM 1488 O O . LEU A 1 190 ? 15.782 -14.055 6.900 1.00 75.44 190 LEU A O 1
ATOM 1492 N N . ALA A 1 191 ? 16.537 -12.354 5.645 1.00 77.81 191 ALA A N 1
ATOM 1493 C CA . ALA A 1 191 ? 16.528 -11.366 6.721 1.00 77.81 191 ALA A CA 1
ATOM 1494 C C . ALA A 1 191 ? 15.104 -11.076 7.227 1.00 77.81 191 ALA A C 1
ATOM 1496 O O . ALA A 1 191 ? 14.899 -10.952 8.431 1.00 77.81 191 ALA A O 1
ATOM 1497 N N . PHE A 1 192 ? 14.113 -11.028 6.333 1.00 74.31 192 PHE A N 1
ATOM 1498 C CA . PHE A 1 192 ? 12.703 -10.860 6.680 1.00 74.31 192 PHE A CA 1
ATOM 1499 C C . PHE A 1 192 ? 12.170 -12.063 7.460 1.00 74.31 192 PHE A C 1
ATOM 1501 O O . PHE A 1 192 ? 11.575 -11.876 8.516 1.00 74.31 192 PHE A O 1
ATOM 1508 N N . ILE A 1 193 ? 12.431 -13.292 7.002 1.00 79.25 193 ILE A N 1
ATOM 1509 C CA . ILE A 1 193 ? 12.052 -14.515 7.730 1.00 79.25 193 ILE A CA 1
ATOM 1510 C C . ILE A 1 193 ? 12.768 -14.570 9.084 1.00 79.25 193 ILE A C 1
ATOM 1512 O O . ILE A 1 193 ? 12.145 -14.898 10.091 1.00 79.25 193 ILE A O 1
ATOM 1516 N N . GLY A 1 194 ? 14.050 -14.199 9.129 1.00 80.44 194 GLY A N 1
ATOM 1517 C CA . GLY A 1 194 ? 14.824 -14.108 10.365 1.00 80.44 194 GLY A CA 1
ATOM 1518 C C . GLY A 1 194 ? 14.243 -13.088 11.344 1.00 80.44 194 GLY A C 1
ATOM 1519 O O . GLY A 1 194 ? 14.076 -13.396 12.520 1.00 80.44 194 GLY A O 1
ATOM 1520 N N . SER A 1 195 ? 13.862 -11.904 10.862 1.00 74.25 195 SER A N 1
ATOM 1521 C CA . SER A 1 195 ? 13.207 -10.872 11.669 1.00 74.25 195 SER A CA 1
ATOM 1522 C C . SER A 1 195 ? 11.813 -11.309 12.127 1.00 74.25 195 SER A C 1
ATOM 1524 O O . SER A 1 195 ? 11.492 -11.177 13.304 1.00 74.25 195 SER A O 1
ATOM 1526 N N . ALA A 1 196 ? 11.008 -11.910 11.249 1.00 73.00 196 ALA A N 1
ATOM 1527 C CA . ALA A 1 196 ? 9.693 -12.441 11.591 1.00 73.00 196 ALA A CA 1
ATOM 1528 C C . ALA A 1 196 ? 9.791 -13.534 12.664 1.00 73.00 196 ALA A C 1
ATOM 1530 O O . ALA A 1 196 ? 9.056 -13.486 13.646 1.00 73.00 196 ALA A O 1
ATOM 1531 N N . ALA A 1 197 ? 10.738 -14.469 12.537 1.00 79.88 197 ALA A N 1
ATOM 1532 C CA . ALA A 1 197 ? 11.005 -15.481 13.556 1.00 79.88 197 ALA A CA 1
ATOM 1533 C C . ALA A 1 197 ? 11.470 -14.845 14.876 1.00 79.88 197 ALA A C 1
ATOM 1535 O O . ALA A 1 197 ? 10.989 -15.222 15.945 1.00 79.88 197 ALA A O 1
ATOM 1536 N N . TRP A 1 198 ? 12.349 -13.840 14.800 1.00 78.12 198 TRP A N 1
ATOM 1537 C CA . TRP A 1 198 ? 12.844 -13.103 15.962 1.00 78.12 198 TRP A CA 1
ATOM 1538 C C . TRP A 1 198 ? 11.759 -12.307 16.688 1.00 78.12 198 TRP A C 1
ATOM 1540 O O . TRP A 1 198 ? 11.847 -12.174 17.899 1.00 78.12 198 TRP A O 1
ATOM 1550 N N . TYR A 1 199 ? 10.741 -11.787 16.000 1.00 69.69 199 TYR A N 1
ATOM 1551 C CA . TYR A 1 199 ? 9.608 -11.109 16.642 1.00 69.69 199 TYR A CA 1
ATOM 1552 C C . TYR A 1 199 ? 8.524 -12.089 17.109 1.00 69.69 199 TYR A C 1
ATOM 1554 O O . TYR A 1 199 ? 7.918 -11.886 18.162 1.00 69.69 199 TYR A O 1
ATOM 1562 N N . PHE A 1 200 ? 8.301 -13.174 16.366 1.00 71.56 200 PHE A N 1
ATOM 1563 C CA . PHE A 1 200 ? 7.296 -14.186 16.687 1.00 71.56 200 PHE A CA 1
ATOM 1564 C C . PHE A 1 200 ? 7.652 -14.982 17.948 1.00 71.56 200 PHE A C 1
ATOM 1566 O O . PHE A 1 200 ? 6.795 -15.183 18.810 1.00 71.56 200 PHE A O 1
ATOM 1573 N N . LEU A 1 201 ? 8.920 -15.387 18.091 1.00 73.31 201 LEU A N 1
ATOM 1574 C CA . LEU A 1 201 ? 9.406 -16.149 19.244 1.00 73.31 201 LEU A CA 1
ATOM 1575 C C . LEU A 1 201 ? 9.150 -15.431 20.584 1.00 73.31 201 LEU A C 1
ATOM 1577 O O . LEU A 1 201 ? 8.430 -15.997 21.403 1.00 73.31 201 LEU A O 1
ATOM 1581 N N . PRO A 1 202 ? 9.642 -14.203 20.841 1.00 71.44 202 PRO A N 1
ATOM 1582 C CA . PRO A 1 202 ? 9.395 -13.508 22.099 1.00 71.44 202 PRO A CA 1
ATOM 1583 C C . PRO A 1 202 ? 7.927 -13.094 22.245 1.00 71.44 202 PRO A C 1
ATOM 1585 O O . PRO A 1 202 ? 7.396 -13.172 23.349 1.00 71.44 202 PRO A O 1
ATOM 1588 N N . GLY A 1 203 ? 7.249 -12.710 21.157 1.00 66.62 203 GLY A N 1
ATOM 1589 C CA . GLY A 1 203 ? 5.852 -12.274 21.208 1.00 66.62 203 GLY A CA 1
ATOM 1590 C C . GLY A 1 203 ? 4.889 -13.362 21.692 1.00 66.62 203 GLY A C 1
ATOM 1591 O O . GLY A 1 203 ? 4.023 -13.083 22.516 1.00 66.62 203 GLY A O 1
ATOM 1592 N N . TYR A 1 204 ? 5.059 -14.607 21.236 1.00 68.31 204 TYR A N 1
ATOM 1593 C CA . TYR A 1 204 ? 4.175 -15.715 21.617 1.00 68.31 204 TYR A CA 1
ATOM 1594 C C . TYR A 1 204 ? 4.702 -16.552 22.785 1.00 68.31 204 TYR A C 1
ATOM 1596 O O . TYR A 1 204 ? 3.923 -16.879 23.683 1.00 68.31 204 TYR A O 1
ATOM 1604 N N . LEU A 1 205 ? 6.001 -16.892 22.823 1.00 71.44 205 LEU A N 1
ATOM 1605 C CA . LEU A 1 205 ? 6.536 -17.730 23.908 1.00 71.44 205 LEU A CA 1
ATOM 1606 C C . LEU A 1 205 ? 6.499 -17.002 25.247 1.00 71.44 205 LEU A C 1
ATOM 1608 O O . LEU A 1 205 ? 6.137 -17.608 26.252 1.00 71.44 205 LEU A O 1
ATOM 1612 N N . PHE A 1 206 ? 6.838 -15.711 25.277 1.00 69.75 206 PHE A N 1
ATOM 1613 C CA . PHE A 1 206 ? 6.901 -14.976 26.538 1.00 69.75 206 PHE A CA 1
ATOM 1614 C C . PHE A 1 206 ? 5.501 -14.747 27.122 1.00 69.75 206 PHE A C 1
ATOM 1616 O O . PHE A 1 206 ? 5.303 -14.910 28.323 1.00 69.75 206 PHE A O 1
ATOM 1623 N N . VAL A 1 207 ? 4.498 -14.485 26.276 1.00 70.75 207 VAL A N 1
ATOM 1624 C CA . VAL A 1 207 ? 3.091 -14.375 26.700 1.00 70.75 207 VAL A CA 1
ATOM 1625 C C . VAL A 1 207 ? 2.551 -15.713 27.209 1.00 70.75 207 VAL A C 1
ATOM 1627 O O . VAL A 1 207 ? 1.915 -15.743 28.259 1.00 70.75 207 VAL A O 1
ATOM 1630 N N . LEU A 1 208 ? 2.835 -16.827 26.525 1.00 72.06 208 LEU A N 1
ATOM 1631 C CA . LEU A 1 208 ? 2.422 -18.161 26.980 1.00 72.06 208 LEU A CA 1
ATOM 1632 C C . LEU A 1 208 ? 3.031 -18.523 28.338 1.00 72.06 208 LEU A C 1
ATOM 1634 O O . LEU A 1 208 ? 2.319 -19.002 29.221 1.00 72.06 208 LEU A O 1
ATOM 1638 N N . ILE A 1 209 ? 4.327 -18.253 28.527 1.00 77.25 209 ILE A N 1
ATOM 1639 C CA . ILE A 1 209 ? 5.005 -18.496 29.805 1.00 77.25 209 ILE A CA 1
ATOM 1640 C C . ILE A 1 209 ? 4.383 -17.627 30.902 1.00 77.25 209 ILE A C 1
ATOM 1642 O O . ILE A 1 209 ? 4.014 -18.163 31.945 1.00 77.25 209 ILE A O 1
ATOM 1646 N N . ILE A 1 210 ? 4.176 -16.328 30.660 1.00 77.50 210 ILE A N 1
ATOM 1647 C CA . ILE A 1 210 ? 3.557 -15.421 31.638 1.00 77.50 210 ILE A CA 1
ATOM 1648 C C . ILE A 1 210 ? 2.149 -15.892 32.022 1.00 77.50 210 ILE A C 1
ATOM 1650 O O . ILE A 1 210 ? 1.862 -16.038 33.208 1.00 77.50 210 ILE A O 1
ATOM 1654 N N . VAL A 1 211 ? 1.282 -16.178 31.046 1.00 76.56 211 VAL A N 1
ATOM 1655 C CA . VAL A 1 211 ? -0.103 -16.607 31.305 1.00 76.56 211 VAL A CA 1
ATOM 1656 C C . VAL A 1 211 ? -0.137 -17.934 32.059 1.00 76.56 211 VAL A C 1
ATOM 1658 O O . VAL A 1 211 ? -0.896 -18.071 33.018 1.00 76.56 211 VAL A O 1
ATOM 1661 N N . SER A 1 212 ? 0.708 -18.898 31.680 1.00 75.25 212 SER A N 1
ATOM 1662 C CA . SER A 1 212 ? 0.783 -20.186 32.378 1.00 75.25 212 SER A CA 1
ATOM 1663 C C . SER A 1 212 ? 1.239 -20.030 33.833 1.00 75.25 212 SER A C 1
ATOM 1665 O O . SER A 1 212 ? 0.679 -20.669 34.723 1.00 75.25 212 SER A O 1
ATOM 1667 N N . HIS A 1 213 ? 2.187 -19.127 34.101 1.00 77.38 213 HIS A N 1
ATOM 1668 C CA . HIS A 1 213 ? 2.678 -18.866 35.450 1.00 77.38 213 HIS A CA 1
ATOM 1669 C C . HIS A 1 213 ? 1.633 -18.138 36.306 1.00 77.38 213 HIS A C 1
ATOM 1671 O O . HIS A 1 213 ? 1.410 -18.519 37.452 1.00 77.38 213 HIS A O 1
ATOM 1677 N N . SER A 1 214 ? 0.926 -17.149 35.745 1.00 70.81 214 SER A N 1
ATOM 1678 C CA . SER A 1 214 ? -0.190 -16.475 36.424 1.00 70.81 214 SER A CA 1
ATOM 1679 C C . SER A 1 214 ? -1.355 -17.425 36.724 1.00 70.81 214 SER A C 1
ATOM 1681 O O . SER A 1 214 ? -1.951 -17.343 37.795 1.00 70.81 214 SER A O 1
ATOM 1683 N N . PHE A 1 215 ? -1.663 -18.355 35.817 1.00 74.19 215 PHE A N 1
ATOM 1684 C CA . PHE A 1 215 ? -2.704 -19.363 36.022 1.00 74.19 215 PHE A CA 1
ATOM 1685 C C . PHE A 1 215 ? -2.334 -20.360 37.129 1.00 74.19 215 PHE A C 1
ATOM 1687 O O . PHE A 1 215 ? -3.135 -20.604 38.029 1.00 74.19 215 PHE A O 1
ATOM 1694 N N . LEU A 1 216 ? -1.104 -20.885 37.120 1.00 73.06 216 LEU A N 1
ATOM 1695 C CA . LEU A 1 216 ? -0.619 -21.786 38.171 1.00 73.06 216 LEU A CA 1
ATOM 1696 C C . LEU A 1 216 ? -0.543 -21.087 39.536 1.00 73.06 216 LEU A C 1
ATOM 1698 O O . LEU A 1 216 ? -0.991 -21.651 40.531 1.00 73.06 216 LEU A O 1
ATOM 1702 N N . ALA A 1 217 ? -0.076 -19.836 39.582 1.00 72.94 217 ALA A N 1
ATOM 1703 C CA . ALA A 1 217 ? -0.068 -19.036 40.807 1.00 72.94 217 ALA A CA 1
ATOM 1704 C C . ALA A 1 217 ? -1.488 -18.769 41.343 1.00 72.94 217 ALA A C 1
ATOM 1706 O O . ALA A 1 217 ? -1.699 -18.757 42.556 1.00 72.94 217 ALA A O 1
ATOM 1707 N N . SER A 1 218 ? -2.481 -18.603 40.461 1.00 69.69 218 SER A N 1
ATOM 1708 C CA . SER A 1 218 ? -3.893 -18.468 40.849 1.00 69.69 218 SER A CA 1
ATOM 1709 C C . SER A 1 218 ? -4.486 -19.765 41.408 1.00 69.69 218 SER A C 1
ATOM 1711 O O . SER A 1 218 ? -5.372 -19.708 42.261 1.00 69.69 218 SER A O 1
ATOM 1713 N N . ILE A 1 219 ? -4.029 -20.930 40.942 1.00 72.44 219 ILE A N 1
ATOM 1714 C CA . ILE A 1 219 ? -4.449 -22.229 41.484 1.00 72.44 219 ILE A CA 1
ATOM 1715 C C . ILE A 1 219 ? -3.834 -22.444 42.869 1.00 72.44 219 ILE A C 1
ATOM 1717 O O . ILE A 1 219 ? -4.545 -22.864 43.780 1.00 72.44 219 ILE A O 1
ATOM 1721 N N . ASP A 1 220 ? -2.559 -22.098 43.053 1.00 68.62 220 ASP A N 1
ATOM 1722 C CA . ASP A 1 220 ? -1.834 -22.297 44.316 1.00 68.62 220 ASP A CA 1
ATOM 1723 C C . ASP A 1 220 ? -2.292 -21.327 45.426 1.00 68.62 220 ASP A C 1
ATOM 1725 O O . ASP A 1 220 ? -2.306 -21.657 46.610 1.00 68.62 220 ASP A O 1
ATOM 1729 N N . THR A 1 221 ? -2.768 -20.133 45.055 1.00 60.19 221 THR A N 1
ATOM 1730 C CA . THR A 1 221 ? -3.342 -19.159 46.003 1.00 60.19 221 THR A CA 1
ATOM 1731 C C . THR A 1 221 ? -4.811 -19.425 46.347 1.00 60.19 221 THR A C 1
ATOM 1733 O O . THR A 1 221 ? -5.269 -18.992 47.407 1.00 60.19 221 THR A O 1
ATOM 1736 N N . SER A 1 222 ? -5.542 -20.198 45.535 1.00 61.25 222 SER A N 1
ATOM 1737 C CA . SER A 1 222 ? -6.963 -20.516 45.765 1.00 61.25 222 SER A CA 1
ATOM 1738 C C . SER A 1 222 ? -7.296 -21.150 47.136 1.00 61.25 222 SER A C 1
ATOM 1740 O O . SER A 1 222 ? -8.289 -20.733 47.744 1.00 61.25 222 SER A O 1
ATOM 1742 N N . PRO A 1 223 ? -6.487 -22.067 47.716 1.00 62.94 223 PRO A N 1
ATOM 1743 C CA . PRO A 1 223 ? -6.782 -22.664 49.018 1.00 62.94 223 PRO A CA 1
ATOM 1744 C C . PRO A 1 223 ? -6.502 -21.684 50.165 1.00 62.94 223 PRO A C 1
ATOM 1746 O O . PRO A 1 223 ? -7.206 -21.685 51.177 1.00 62.94 223 PRO A O 1
ATOM 1749 N N . LEU A 1 224 ? -5.486 -20.828 50.013 1.00 59.88 224 LEU A N 1
ATOM 1750 C CA . LEU A 1 224 ? -5.129 -19.802 50.994 1.00 59.88 224 LEU A CA 1
ATOM 1751 C C . LEU A 1 224 ? -6.156 -18.671 51.014 1.00 59.88 224 LEU A C 1
ATOM 1753 O O . LEU A 1 224 ? -6.518 -18.207 52.094 1.00 59.88 224 LEU A O 1
ATOM 1757 N N . GLN A 1 225 ? -6.676 -18.291 49.845 1.00 60.12 225 GLN A N 1
ATOM 1758 C CA . GLN A 1 225 ? -7.752 -17.314 49.704 1.00 60.12 225 GLN A CA 1
ATOM 1759 C C . GLN A 1 225 ? -9.027 -17.807 50.400 1.00 60.12 225 GLN A C 1
ATOM 1761 O O . GLN A 1 225 ? -9.576 -17.105 51.243 1.00 60.12 225 GLN A O 1
ATOM 1766 N N . PHE A 1 226 ? -9.436 -19.055 50.145 1.00 59.88 226 PHE A N 1
ATOM 1767 C CA . PHE A 1 226 ? -10.603 -19.674 50.783 1.00 59.88 226 PHE A CA 1
ATOM 1768 C C . PHE A 1 226 ? -10.443 -19.791 52.309 1.00 59.88 226 PHE A C 1
ATOM 1770 O O . PHE A 1 226 ? -11.386 -19.580 53.075 1.00 59.88 226 PHE A O 1
ATOM 1777 N N . ARG A 1 227 ? -9.222 -20.077 52.779 1.00 61.62 227 ARG A N 1
ATOM 1778 C CA . ARG A 1 227 ? -8.920 -20.158 54.212 1.00 61.62 227 ARG A CA 1
ATOM 1779 C C . ARG A 1 227 ? -8.912 -18.786 54.889 1.00 61.62 227 ARG A C 1
ATOM 1781 O O . ARG A 1 227 ? -9.450 -18.664 55.988 1.00 61.62 227 ARG A O 1
ATOM 1788 N N . LEU A 1 228 ? -8.379 -17.756 54.236 1.00 56.16 228 LEU A N 1
ATOM 1789 C CA . LEU A 1 228 ? -8.456 -16.365 54.696 1.00 56.16 228 LEU A CA 1
ATOM 1790 C C . LEU A 1 228 ? -9.898 -15.848 54.724 1.00 56.16 228 LEU A C 1
ATOM 1792 O O . LEU A 1 228 ? -10.282 -15.223 55.709 1.00 56.16 228 LEU A O 1
ATOM 1796 N N . GLU A 1 229 ? -10.711 -16.169 53.717 1.00 57.16 229 GLU A N 1
ATOM 1797 C CA . GLU A 1 229 ? -12.142 -15.836 53.683 1.00 57.16 229 GLU A CA 1
ATOM 1798 C C . GLU A 1 229 ? -12.888 -16.492 54.854 1.00 57.16 229 GLU A C 1
ATOM 1800 O O . GLU A 1 229 ? -13.632 -15.820 55.565 1.00 57.16 229 GLU A O 1
ATOM 1805 N N . SER A 1 230 ? -12.614 -17.771 55.146 1.00 57.66 230 SER A N 1
ATOM 1806 C CA . SER A 1 230 ? -13.216 -18.465 56.294 1.00 57.66 230 SER A CA 1
ATOM 1807 C C . SER A 1 230 ? -12.819 -17.858 57.651 1.00 57.66 230 SER A C 1
ATOM 1809 O O . SER A 1 230 ? -13.633 -17.807 58.572 1.00 57.66 230 SER A O 1
ATOM 1811 N N . LEU A 1 231 ? -11.588 -17.345 57.771 1.00 56.31 231 LEU A N 1
ATOM 1812 C CA . LEU A 1 231 ? -11.077 -16.706 58.988 1.00 56.31 231 LEU A CA 1
ATOM 1813 C C . LEU A 1 231 ? -11.592 -15.271 59.159 1.00 56.31 231 LEU A C 1
ATOM 1815 O O . LEU A 1 231 ? -11.895 -14.855 60.278 1.00 56.31 231 LEU A O 1
ATOM 1819 N N . LEU A 1 232 ? -11.721 -14.515 58.067 1.00 55.09 232 LEU A N 1
ATOM 1820 C CA . LEU A 1 232 ? -12.261 -13.154 58.076 1.00 55.09 232 LEU A CA 1
ATOM 1821 C C . LEU A 1 232 ? -13.775 -13.152 58.322 1.00 55.09 232 LEU A C 1
ATOM 1823 O O . LEU A 1 232 ? -14.249 -12.351 59.129 1.00 55.09 232 LEU A O 1
ATOM 1827 N N . PHE A 1 233 ? -14.510 -14.106 57.741 1.00 57.44 233 PHE A N 1
ATOM 1828 C CA . PHE A 1 233 ? -15.945 -14.293 57.984 1.00 57.44 233 PHE A CA 1
ATOM 1829 C C . PHE A 1 233 ? -16.244 -14.636 59.449 1.00 57.44 233 PHE A C 1
ATOM 1831 O O . PHE A 1 233 ? -17.253 -14.204 60.008 1.00 57.44 233 PHE A O 1
ATOM 1838 N N . HIS A 1 234 ? -15.336 -15.363 60.108 1.00 58.69 234 HIS A N 1
ATOM 1839 C CA . HIS A 1 234 ? -15.482 -15.684 61.523 1.00 58.69 234 HIS A CA 1
ATOM 1840 C C . HIS A 1 234 ? -15.192 -14.486 62.444 1.00 58.69 234 HIS A C 1
ATOM 1842 O O . HIS A 1 234 ? -15.715 -14.440 63.560 1.00 58.69 234 HIS A O 1
ATOM 1848 N N . ARG A 1 235 ? -14.372 -13.523 61.992 1.00 56.91 235 ARG A N 1
ATOM 1849 C CA . ARG A 1 235 ? -13.828 -12.448 62.834 1.00 56.91 235 ARG A CA 1
ATOM 1850 C C . ARG A 1 235 ? -14.552 -11.104 62.700 1.00 56.91 235 ARG A C 1
ATOM 1852 O O . ARG A 1 235 ? -14.585 -10.376 63.682 1.00 56.91 235 ARG A O 1
ATOM 1859 N N . ASN A 1 236 ? -15.147 -10.771 61.553 1.00 55.78 236 ASN A N 1
ATOM 1860 C CA . ASN A 1 236 ? -15.951 -9.554 61.383 1.00 55.78 236 ASN A CA 1
ATOM 1861 C C . ASN A 1 236 ? -17.047 -9.792 60.334 1.00 55.78 236 ASN A C 1
ATOM 1863 O O . ASN A 1 236 ? -16.758 -9.950 59.153 1.00 55.78 236 ASN A O 1
ATOM 1867 N N . LYS A 1 237 ? -18.315 -9.804 60.765 1.00 54.31 237 LYS A N 1
ATOM 1868 C CA . LYS A 1 237 ? -19.505 -10.003 59.917 1.00 54.31 237 LYS A CA 1
ATOM 1869 C C . LYS A 1 237 ? -19.731 -8.845 58.922 1.00 54.31 237 LYS A C 1
ATOM 1871 O O . LYS A 1 237 ? -20.703 -8.116 59.091 1.00 54.31 237 LYS A O 1
ATOM 1876 N N . LEU A 1 238 ? -18.894 -8.643 57.900 1.00 51.97 238 LEU A N 1
ATOM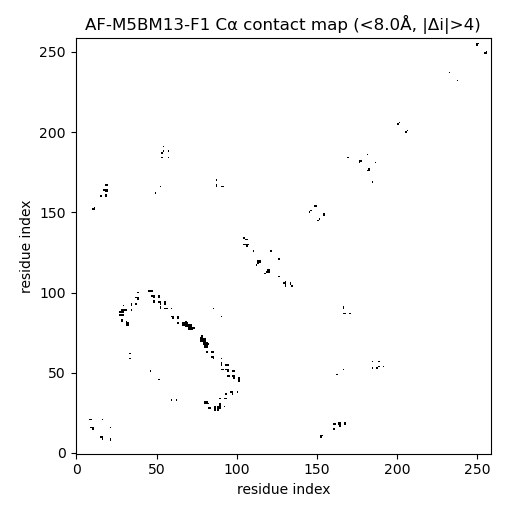 1877 C CA . LEU A 1 238 ? -19.146 -7.608 56.884 1.00 51.97 238 LEU A CA 1
ATOM 1878 C C . LEU A 1 238 ? -18.846 -8.052 55.432 1.00 51.97 238 LEU A C 1
ATOM 1880 O O . LEU A 1 238 ? -17.714 -8.361 55.085 1.00 51.97 238 LEU A O 1
ATOM 1884 N N . PHE A 1 239 ? -19.919 -7.950 54.633 1.00 49.12 239 PHE A N 1
ATOM 1885 C CA . PHE A 1 239 ? -20.116 -7.835 53.173 1.00 49.12 239 PHE A CA 1
ATOM 1886 C C . PHE A 1 239 ? -19.704 -8.952 52.173 1.00 49.12 239 PHE A C 1
ATOM 1888 O O . PHE A 1 239 ? -18.698 -9.627 52.353 1.00 49.12 239 PHE A O 1
ATOM 1895 N N . PRO A 1 240 ? -20.518 -9.150 51.100 1.00 53.47 240 PRO A N 1
ATOM 1896 C CA . PRO A 1 240 ? -20.417 -10.255 50.138 1.00 53.47 240 PRO A CA 1
ATOM 1897 C C . PRO A 1 240 ? -19.275 -10.121 49.095 1.00 53.47 240 PRO A C 1
ATOM 1899 O O . PRO A 1 240 ? -18.780 -9.021 48.837 1.00 53.47 240 PRO A O 1
ATOM 1902 N N . PRO A 1 241 ? -18.894 -11.242 48.443 1.00 49.09 241 PRO A N 1
ATOM 1903 C CA . PRO A 1 241 ? -17.577 -11.469 47.815 1.00 49.09 241 PRO A CA 1
ATOM 1904 C C . PRO A 1 241 ? -17.265 -10.707 46.511 1.00 49.09 241 PRO A C 1
ATOM 1906 O O . PRO A 1 241 ? -16.140 -10.760 46.019 1.00 49.09 241 PRO A O 1
ATOM 1909 N N . SER A 1 242 ? -18.211 -9.970 45.925 1.00 46.03 242 SER A N 1
ATOM 1910 C CA . SER A 1 242 ? -18.018 -9.317 44.617 1.00 46.03 242 SER A CA 1
ATOM 1911 C C . SER A 1 242 ? -17.151 -8.049 44.658 1.00 46.03 242 SER A C 1
ATOM 1913 O O . SER A 1 242 ? -16.581 -7.667 43.638 1.00 46.03 242 SER A O 1
ATOM 1915 N N . ILE A 1 243 ? -17.003 -7.407 45.822 1.00 49.62 243 ILE A N 1
ATOM 1916 C CA . ILE A 1 243 ? -16.279 -6.127 45.964 1.00 49.62 243 ILE A CA 1
ATOM 1917 C C . ILE A 1 243 ? -14.787 -6.345 46.273 1.00 49.62 243 ILE A C 1
ATOM 1919 O O . ILE A 1 243 ? -13.939 -5.574 45.820 1.00 49.62 243 ILE A O 1
ATOM 1923 N N . LEU A 1 244 ? -14.439 -7.422 46.984 1.00 50.41 244 LEU A N 1
ATOM 1924 C CA . LEU A 1 244 ? -13.060 -7.696 47.406 1.00 50.41 244 LEU A CA 1
ATOM 1925 C C . LEU A 1 244 ? -12.169 -8.140 46.233 1.00 50.41 244 LEU A C 1
ATOM 1927 O O . LEU A 1 244 ? -11.019 -7.715 46.126 1.00 50.41 244 LEU A O 1
ATOM 1931 N N . ILE A 1 245 ? -12.729 -8.929 45.308 1.00 51.38 245 ILE A N 1
ATOM 1932 C CA . ILE A 1 245 ? -12.043 -9.392 44.090 1.00 51.38 245 ILE A CA 1
ATOM 1933 C C . ILE A 1 245 ? -11.700 -8.203 43.177 1.00 51.38 245 ILE A C 1
ATOM 1935 O O . ILE A 1 245 ? -10.593 -8.128 42.645 1.00 51.38 245 ILE A O 1
ATOM 1939 N N . MET A 1 246 ? -12.600 -7.217 43.062 1.00 48.56 246 MET A N 1
ATOM 1940 C CA . MET A 1 246 ? -12.328 -5.972 42.332 1.00 48.56 246 MET A CA 1
ATOM 1941 C C . MET A 1 246 ? -11.240 -5.118 42.999 1.00 48.56 246 MET A C 1
ATOM 1943 O O . MET A 1 246 ? -10.438 -4.495 42.301 1.00 48.56 246 MET A O 1
ATOM 1947 N N . HIS A 1 247 ? -11.180 -5.095 44.333 1.00 44.25 247 HIS A N 1
ATOM 1948 C CA . HIS A 1 247 ? -10.187 -4.305 45.065 1.00 44.25 247 HIS A CA 1
ATOM 1949 C C . HIS A 1 247 ? -8.774 -4.900 44.964 1.00 44.25 247 HIS A C 1
ATOM 1951 O O . HIS A 1 247 ? -7.810 -4.162 44.759 1.00 44.25 247 HIS A O 1
ATOM 1957 N N . PHE A 1 248 ? -8.647 -6.229 45.021 1.00 50.72 248 PHE A N 1
ATOM 1958 C CA . PHE A 1 248 ? -7.367 -6.914 44.815 1.00 50.72 248 PHE A CA 1
ATOM 1959 C C . PHE A 1 248 ? -6.889 -6.845 43.361 1.00 50.72 248 PHE A C 1
ATOM 1961 O O . PHE A 1 248 ? -5.701 -6.625 43.122 1.00 50.72 248 PHE A O 1
ATOM 1968 N N . ALA A 1 249 ? -7.804 -6.931 42.387 1.00 49.03 249 ALA A N 1
ATOM 1969 C CA . ALA A 1 249 ? -7.472 -6.699 40.982 1.00 49.03 249 ALA A CA 1
ATOM 1970 C C . ALA A 1 249 ? -6.944 -5.269 40.749 1.00 49.03 249 ALA A C 1
ATOM 1972 O O . ALA A 1 249 ? -5.963 -5.084 40.032 1.00 49.03 249 ALA A O 1
ATOM 1973 N N . ARG A 1 250 ? -7.522 -4.255 41.413 1.00 42.66 250 ARG A N 1
ATOM 1974 C CA . ARG A 1 250 ? -7.031 -2.863 41.360 1.00 42.66 250 ARG A CA 1
ATOM 1975 C C . ARG A 1 250 ? -5.631 -2.681 41.952 1.00 42.66 250 ARG A C 1
ATOM 1977 O O . ARG A 1 250 ? -4.832 -1.944 41.375 1.00 42.66 250 ARG A O 1
ATOM 1984 N N . ILE A 1 251 ? -5.324 -3.363 43.057 1.00 46.53 251 ILE A N 1
ATOM 1985 C CA . ILE A 1 251 ? -4.007 -3.307 43.714 1.00 46.53 251 ILE A CA 1
ATOM 1986 C C . ILE A 1 251 ? -2.941 -4.009 42.859 1.00 46.53 251 ILE A C 1
ATOM 1988 O O . ILE A 1 251 ? -1.844 -3.481 42.692 1.00 46.53 251 ILE A O 1
ATOM 1992 N N . SER A 1 252 ? -3.274 -5.144 42.236 1.00 46.12 252 SER A N 1
ATOM 1993 C CA . SER A 1 252 ? -2.347 -5.874 41.358 1.00 46.12 252 SER A CA 1
ATOM 1994 C C . SER A 1 252 ? -2.055 -5.15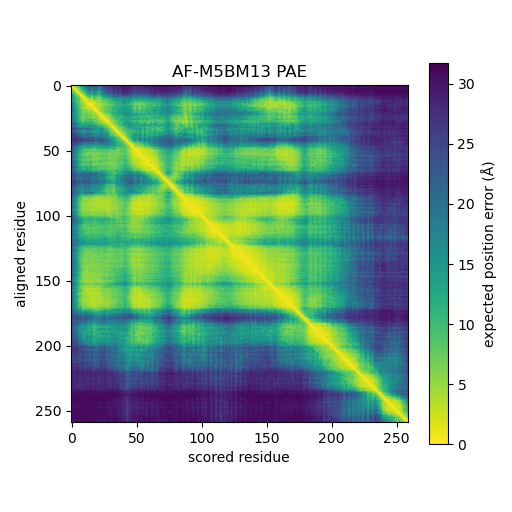7 40.030 1.00 46.12 252 SER A C 1
ATOM 1996 O O . SER A 1 252 ? -1.017 -5.415 39.426 1.00 46.12 252 SER A O 1
ATOM 1998 N N . ILE A 1 253 ? -2.941 -4.260 39.576 1.00 47.25 253 ILE A N 1
ATOM 1999 C CA . ILE A 1 253 ? -2.757 -3.426 38.369 1.00 47.25 253 ILE A CA 1
ATOM 2000 C C . ILE A 1 253 ? -2.018 -2.105 38.702 1.00 47.25 253 ILE A C 1
ATOM 2002 O O . ILE A 1 253 ? -1.710 -1.315 37.814 1.00 47.25 253 ILE A O 1
ATOM 2006 N N . GLY A 1 254 ? -1.665 -1.859 39.972 1.00 42.25 254 GLY A N 1
ATOM 2007 C CA . GLY A 1 254 ? -0.864 -0.695 40.374 1.00 42.25 254 GLY A CA 1
ATOM 2008 C C . GLY A 1 254 ? -1.598 0.651 40.295 1.00 42.25 254 GLY A C 1
ATOM 2009 O O . GLY A 1 254 ? -0.953 1.697 40.300 1.00 42.25 254 GLY A O 1
ATOM 2010 N N . LEU A 1 255 ? -2.934 0.636 40.238 1.00 42.28 255 LEU A N 1
ATOM 2011 C CA . LEU A 1 255 ? -3.781 1.833 40.128 1.00 42.28 255 LEU A CA 1
ATOM 2012 C C . LEU A 1 255 ? -3.984 2.582 41.455 1.00 42.28 255 LEU A C 1
ATOM 2014 O O . LEU A 1 255 ? -4.589 3.650 41.453 1.00 42.28 255 LEU A O 1
ATOM 2018 N N . ASP A 1 256 ? -3.468 2.051 42.562 1.00 43.62 256 ASP A N 1
ATOM 2019 C CA . ASP A 1 256 ? -3.574 2.650 43.893 1.00 43.62 256 ASP A CA 1
ATOM 2020 C C . ASP A 1 256 ? -2.167 2.880 44.470 1.00 43.62 256 ASP A C 1
ATOM 2022 O O . ASP A 1 256 ? -1.681 2.158 45.341 1.00 43.62 256 ASP A O 1
ATOM 2026 N N . ARG A 1 257 ? -1.456 3.879 43.932 1.00 37.94 257 ARG A N 1
ATOM 2027 C CA . ARG A 1 257 ? -0.381 4.538 44.685 1.00 37.94 257 ARG A CA 1
ATOM 2028 C C . ARG A 1 257 ? -0.974 5.786 45.339 1.00 37.94 257 ARG A C 1
ATOM 2030 O O . ARG A 1 257 ? -1.320 6.714 44.604 1.00 37.94 257 ARG A O 1
ATOM 2037 N N . PRO A 1 258 ? -1.088 5.853 46.676 1.00 42.22 258 PRO A N 1
ATOM 2038 C CA . PRO A 1 258 ? -1.356 7.123 47.332 1.00 42.22 258 PRO A CA 1
ATOM 2039 C C . PRO A 1 258 ? -0.167 8.071 47.101 1.00 42.22 258 PRO A C 1
ATOM 2041 O O . PRO A 1 258 ? 0.982 7.626 47.045 1.00 42.22 258 PRO A O 1
ATOM 2044 N N . ARG A 1 259 ? -0.473 9.359 46.897 1.00 38.50 259 ARG A N 1
ATOM 2045 C CA . ARG A 1 259 ? 0.514 10.449 46.868 1.00 38.50 259 ARG A CA 1
ATOM 2046 C C . ARG A 1 259 ? 1.249 10.560 48.197 1.00 38.50 259 ARG A C 1
ATOM 2048 O O . ARG A 1 259 ? 0.589 10.323 49.233 1.00 38.50 259 ARG A O 1
#

Nearest PDB structures (foldseek):
  5v4s-assembly1_A  TM=2.197E-01  e=1.939E+00  Leptospira licerasiae serovar Varillal str. VAR 010
  5y2t-assembly1_B-2  TM=3.761E-01  e=8.319E+00  Homo sapiens
  5gpn-assembly1_j  TM=2.163E-01  e=4.694E+00  Sus scrofa
  8vtb-assembly1_A  TM=1.744E-01  e=3.619E+00  Spirochaeta thermophila

Solvent-accessible surface area (backbone atoms only — not comparable to full-atom values): 15739 Å² total; per-residue (Å²): 140,91,85,81,73,79,66,81,74,47,62,92,45,70,72,53,52,76,31,46,77,84,77,80,75,88,82,65,78,58,87,53,65,66,52,62,66,64,66,71,66,81,66,97,58,83,63,52,49,68,57,44,46,64,49,45,54,61,50,44,49,48,49,53,74,69,45,60,74,49,75,45,74,56,96,90,45,80,46,48,70,41,83,63,79,80,43,71,57,35,51,52,48,42,26,53,51,50,45,61,56,58,76,54,66,73,49,57,58,55,53,50,47,37,39,74,77,66,69,49,85,76,56,69,68,56,54,50,51,50,40,52,51,55,52,51,51,53,54,51,52,51,59,65,44,37,68,72,62,62,67,44,85,88,54,82,57,70,78,58,48,56,54,47,29,47,53,48,52,53,65,73,47,60,90,58,81,54,89,96,51,82,48,71,66,58,54,49,52,50,51,50,52,50,49,50,49,62,50,48,49,58,62,50,54,50,50,50,52,50,52,52,50,56,50,53,51,52,59,69,44,47,63,56,52,54,50,49,51,57,52,46,59,74,72,50,93,72,85,73,77,76,60,58,58,56,52,52,52,39,54,76,69,63,77,72,73,83,132

Sequence (259 aa):
MEYDIDFEDDSPYPEVRAAVANTDDPTMPTNTFRISSACDANPSVQITALVAQLVALPAGKLLEKTLPRAHITTFGYTWSLNPGPFNIKEHTLITVMANVVAGGAYATDIIAAQRLFYQQYWGATYQLALVVSTQMFGFSLAGICRRFLVWPSSMIWPATLVNTALFNTLHSTYGREEDGRTSRERFFTLAFIGSAAWYFLPGYLFVLIIVSHSFLASIDTSPLQFRLESLLFHRNKLFPPSILIMHFARISIGLDRPR

Mean predicted aligned error: 15.92 Å

pLDDT: mean 71.28, std 14.06, range [37.94, 93.62]